Protein AF-K2A4D0-F1 (afdb_monomer)

Structure (mmCIF, N/CA/C/O backbone):
data_AF-K2A4D0-F1
#
_entry.id   AF-K2A4D0-F1
#
loop_
_atom_site.group_PDB
_atom_site.id
_atom_site.type_symbol
_atom_site.label_atom_id
_atom_site.label_alt_id
_atom_site.label_comp_id
_atom_site.label_asym_id
_atom_site.label_entity_id
_atom_site.label_seq_id
_atom_site.pdbx_PDB_ins_code
_atom_site.Cartn_x
_atom_site.Cartn_y
_atom_site.Cartn_z
_atom_site.occupancy
_atom_site.B_iso_or_equiv
_atom_site.auth_seq_id
_atom_site.auth_comp_id
_atom_site.auth_asym_id
_atom_site.auth_atom_id
_atom_site.pdbx_PDB_model_num
ATOM 1 N N . MET A 1 1 ? -19.390 10.205 -15.128 1.00 29.59 1 MET A N 1
ATOM 2 C CA . MET A 1 1 ? -18.930 8.798 -15.092 1.00 29.59 1 MET A CA 1
ATOM 3 C C . MET A 1 1 ? -18.110 8.567 -16.350 1.00 29.59 1 MET A C 1
ATOM 5 O O . MET A 1 1 ? -18.700 8.571 -17.418 1.00 29.59 1 MET A O 1
ATOM 9 N N . ASN A 1 2 ? -16.784 8.428 -16.249 1.00 28.23 2 ASN A N 1
ATOM 10 C CA . ASN A 1 2 ? -15.939 8.146 -17.415 1.00 28.23 2 ASN A CA 1
ATOM 11 C C . ASN A 1 2 ? -15.727 6.634 -17.516 1.00 28.23 2 ASN A C 1
ATOM 13 O O . ASN A 1 2 ? -15.050 6.037 -16.679 1.00 28.23 2 ASN A O 1
ATOM 17 N N . ALA A 1 3 ? -16.345 6.027 -18.529 1.00 28.27 3 ALA A N 1
ATOM 18 C CA . ALA A 1 3 ? -16.271 4.602 -18.843 1.00 28.27 3 ALA A CA 1
ATOM 19 C C . ALA A 1 3 ? -14.871 4.144 -19.315 1.00 28.27 3 ALA A C 1
ATOM 21 O O . ALA A 1 3 ? -14.632 2.950 -19.451 1.00 28.27 3 ALA A O 1
ATOM 22 N N . GLU A 1 4 ? -13.921 5.066 -19.502 1.00 33.84 4 GLU A N 1
ATOM 23 C CA . GLU A 1 4 ? -12.557 4.759 -19.957 1.00 33.84 4 GLU A CA 1
ATOM 24 C C . GLU A 1 4 ? -11.614 4.254 -18.854 1.00 33.84 4 GLU A C 1
ATOM 26 O O . GLU A 1 4 ? -10.617 3.608 -19.161 1.00 33.84 4 GLU A O 1
ATOM 31 N N . ILE A 1 5 ? -11.945 4.447 -17.569 1.00 42.91 5 ILE A N 1
ATOM 32 C CA . ILE A 1 5 ? -11.138 3.925 -16.441 1.00 42.91 5 ILE A CA 1
ATOM 33 C C . ILE A 1 5 ? -11.284 2.389 -16.312 1.00 42.91 5 ILE A C 1
ATOM 35 O O . ILE A 1 5 ? -10.488 1.724 -15.652 1.00 42.91 5 ILE A O 1
ATOM 39 N N . LEU A 1 6 ? -12.290 1.809 -16.975 1.00 38.19 6 LEU A N 1
ATOM 40 C CA . LEU A 1 6 ? -12.599 0.379 -16.993 1.00 38.19 6 LEU A CA 1
ATOM 41 C C . LEU A 1 6 ? -12.568 -0.166 -18.430 1.00 38.19 6 LEU A C 1
ATOM 43 O O . LEU A 1 6 ? -13.529 -0.805 -18.862 1.00 38.19 6 LEU A O 1
ATOM 47 N N . GLN A 1 7 ? -11.500 0.089 -19.198 1.00 33.66 7 GLN A N 1
ATOM 48 C CA . GLN A 1 7 ? -11.362 -0.584 -20.494 1.00 33.66 7 GLN A CA 1
ATOM 49 C C . GLN A 1 7 ? -11.484 -2.115 -20.323 1.00 33.66 7 GLN A C 1
ATOM 51 O O . GLN A 1 7 ? -10.968 -2.678 -19.351 1.00 33.66 7 GLN A O 1
ATOM 56 N N . PRO A 1 8 ? -12.192 -2.802 -21.238 1.00 31.34 8 PRO A N 1
ATOM 57 C CA . PRO A 1 8 ? -12.522 -4.211 -21.085 1.00 31.34 8 PRO A CA 1
ATOM 58 C C . PRO A 1 8 ? -11.259 -5.080 -21.097 1.00 31.34 8 PRO A C 1
ATOM 60 O O . PRO A 1 8 ? -10.404 -4.953 -21.971 1.00 31.34 8 PRO A O 1
ATOM 63 N N . LEU A 1 9 ? -11.195 -6.010 -20.139 1.00 44.38 9 LEU A N 1
ATOM 64 C CA . LEU A 1 9 ? -10.147 -7.010 -19.865 1.00 44.38 9 LEU A CA 1
ATOM 65 C C . LEU A 1 9 ? -9.871 -8.017 -21.013 1.00 44.38 9 LEU A C 1
ATOM 67 O O . LEU A 1 9 ? -9.362 -9.109 -20.775 1.00 44.38 9 LEU A O 1
ATOM 71 N N . ASN A 1 10 ? -10.165 -7.687 -22.271 1.00 31.14 10 ASN A N 1
ATOM 72 C CA . ASN A 1 10 ? -10.221 -8.653 -23.374 1.00 31.14 10 ASN A CA 1
ATOM 73 C C . ASN A 1 10 ? -8.913 -8.810 -24.170 1.00 31.14 10 ASN A C 1
ATOM 75 O O . ASN A 1 10 ? -8.936 -9.301 -25.296 1.00 31.14 10 ASN A O 1
ATOM 79 N N . LYS A 1 11 ? -7.761 -8.435 -23.598 1.00 34.28 11 LYS A N 1
ATOM 80 C CA . LYS A 1 11 ? -6.432 -8.752 -24.163 1.00 34.28 11 LYS A CA 1
ATOM 81 C C . LYS A 1 11 ? -5.380 -9.150 -23.123 1.00 34.28 11 LYS A C 1
ATOM 83 O O . LYS A 1 11 ? -4.188 -9.087 -23.405 1.00 34.28 11 LYS A O 1
ATOM 88 N N . ILE A 1 12 ? -5.789 -9.630 -21.949 1.00 40.66 12 ILE A N 1
ATOM 89 C CA . ILE A 1 12 ? -4.860 -10.376 -21.092 1.00 40.66 12 ILE A CA 1
ATOM 90 C C . ILE A 1 12 ? -4.824 -11.798 -21.649 1.00 40.66 12 ILE A C 1
ATOM 92 O O . ILE A 1 12 ? -5.625 -12.646 -21.263 1.00 40.66 12 ILE A O 1
ATOM 96 N N . GLN A 1 13 ? -3.931 -12.053 -22.611 1.00 32.31 13 GLN A N 1
ATOM 97 C CA . GLN A 1 13 ? -3.545 -13.431 -22.897 1.00 32.31 13 GLN A CA 1
ATOM 98 C C . GLN A 1 13 ? -3.018 -14.003 -21.584 1.00 32.31 13 GLN A C 1
ATOM 100 O O . GLN A 1 13 ? -2.004 -13.542 -21.060 1.00 32.31 13 GLN A O 1
ATOM 105 N N . SER A 1 14 ? -3.745 -14.967 -21.028 1.00 33.50 14 SER A N 1
ATOM 106 C CA . SER A 1 14 ? -3.318 -15.738 -19.871 1.00 33.50 14 SER A CA 1
ATOM 107 C C . SER A 1 14 ? -2.016 -16.449 -20.229 1.00 33.50 14 SER A C 1
ATOM 109 O O . SER A 1 14 ? -2.031 -17.543 -20.793 1.00 33.50 14 SER A O 1
ATOM 111 N N . ARG A 1 15 ? -0.872 -15.825 -19.943 1.00 30.33 15 ARG A N 1
ATOM 112 C CA . ARG A 1 15 ? 0.381 -16.566 -19.887 1.00 30.33 15 ARG A CA 1
ATOM 113 C C . ARG A 1 15 ? 0.285 -17.495 -18.677 1.00 30.33 15 ARG A C 1
ATOM 115 O O . ARG A 1 15 ? -0.028 -17.015 -17.586 1.00 30.33 15 ARG A O 1
ATOM 122 N N . PRO A 1 16 ? 0.494 -18.809 -18.851 1.00 24.94 16 PRO A N 1
ATOM 123 C CA . PRO A 1 16 ? 0.548 -19.714 -17.722 1.00 24.94 16 PRO A CA 1
ATOM 124 C C . PRO A 1 16 ? 1.682 -19.270 -16.801 1.00 24.94 16 PRO A C 1
ATOM 126 O O . PRO A 1 16 ? 2.788 -18.948 -17.242 1.00 24.94 16 PRO A O 1
ATOM 129 N N . PHE A 1 17 ? 1.361 -19.213 -15.517 1.00 34.78 17 PHE A N 1
ATOM 130 C CA . PHE A 1 17 ? 2.301 -18.879 -14.469 1.00 34.78 17 PHE A CA 1
ATOM 131 C C . PHE A 1 17 ? 3.318 -20.023 -14.360 1.00 34.78 17 PHE A C 1
ATOM 133 O O . PHE A 1 17 ? 2.979 -21.103 -13.882 1.00 34.78 17 PHE A O 1
ATOM 140 N N . ASN A 1 18 ? 4.558 -19.811 -14.804 1.00 25.11 18 ASN A N 1
ATOM 141 C CA . ASN A 1 18 ? 5.650 -20.739 -14.511 1.00 25.11 18 ASN A CA 1
ATOM 142 C C . ASN A 1 18 ? 6.207 -20.418 -13.120 1.00 25.11 18 ASN A C 1
ATOM 144 O O . ASN A 1 18 ? 7.258 -19.800 -12.983 1.00 25.11 18 ASN A O 1
ATOM 148 N N . PHE A 1 19 ? 5.500 -20.860 -12.078 1.00 39.31 19 PHE A N 1
ATOM 149 C CA . PHE A 1 19 ? 6.175 -21.210 -10.835 1.00 39.31 19 PHE A CA 1
ATOM 150 C C . PHE A 1 19 ? 6.635 -22.653 -10.995 1.00 39.31 19 PHE A C 1
ATOM 152 O O . PHE A 1 19 ? 5.824 -23.581 -10.971 1.00 39.31 19 PHE A O 1
ATOM 159 N N . ALA A 1 20 ? 7.943 -22.841 -11.164 1.00 29.14 20 ALA A N 1
ATOM 160 C CA . ALA A 1 20 ? 8.545 -24.119 -10.830 1.00 29.14 20 ALA A CA 1
ATOM 161 C C . ALA A 1 20 ? 8.066 -24.504 -9.418 1.00 29.14 20 ALA A C 1
ATOM 163 O O . ALA A 1 20 ? 8.154 -23.712 -8.479 1.00 29.14 20 ALA A O 1
ATOM 164 N N . HIS A 1 21 ? 7.454 -25.680 -9.317 1.00 34.81 21 HIS A N 1
ATOM 165 C CA . HIS A 1 21 ? 6.775 -26.172 -8.129 1.00 34.81 21 HIS A CA 1
ATOM 166 C C . HIS A 1 21 ? 7.687 -26.202 -6.894 1.00 34.81 21 HIS A C 1
ATOM 168 O O . HIS A 1 21 ? 8.711 -26.879 -6.877 1.00 34.81 21 HIS A O 1
ATOM 174 N N . GLY A 1 22 ? 7.247 -25.534 -5.829 1.00 28.53 22 GLY A N 1
ATOM 175 C CA . GLY A 1 22 ? 7.780 -25.639 -4.475 1.00 28.53 22 GLY A CA 1
ATOM 176 C C . GLY A 1 22 ? 6.673 -25.284 -3.482 1.00 28.53 22 GLY A C 1
ATOM 177 O O . GLY A 1 22 ? 5.774 -24.520 -3.815 1.00 28.53 22 GLY A O 1
ATOM 178 N N . ARG A 1 23 ? 6.687 -25.903 -2.298 1.00 31.66 23 ARG A N 1
ATOM 179 C CA . ARG A 1 23 ? 5.719 -25.738 -1.188 1.00 31.66 23 ARG A CA 1
ATOM 180 C C . ARG A 1 23 ? 5.387 -24.255 -0.896 1.00 31.66 23 ARG A C 1
ATOM 182 O O . ARG A 1 23 ? 6.204 -23.408 -1.238 1.00 31.66 23 ARG A O 1
ATOM 189 N N . PRO A 1 24 ? 4.258 -23.921 -0.225 1.00 38.62 24 PRO A N 1
ATOM 190 C CA . PRO A 1 24 ? 4.005 -22.550 0.233 1.00 38.62 24 PRO A CA 1
ATOM 191 C C . PRO A 1 24 ? 5.217 -22.060 1.035 1.00 38.62 24 PRO A C 1
ATOM 193 O O . PRO A 1 24 ? 5.508 -22.585 2.112 1.00 38.62 24 PRO A O 1
ATOM 196 N N . ASN A 1 25 ? 5.982 -21.134 0.459 1.00 47.34 25 ASN A N 1
ATOM 197 C CA . ASN A 1 25 ? 7.268 -20.729 1.007 1.00 47.34 25 ASN A CA 1
ATOM 198 C C . ASN A 1 25 ? 7.012 -19.721 2.126 1.00 47.34 25 ASN A C 1
ATOM 200 O O . ASN A 1 25 ? 6.656 -18.567 1.884 1.00 47.34 25 ASN A O 1
ATOM 204 N N . SER A 1 26 ? 7.211 -20.161 3.368 1.00 54.16 26 SER A N 1
ATOM 205 C CA . SER A 1 26 ? 7.341 -19.278 4.526 1.00 54.16 26 SER A CA 1
ATOM 206 C C . SER A 1 26 ? 8.366 -18.181 4.207 1.00 54.16 26 SER A C 1
ATOM 208 O O . SER A 1 26 ? 9.538 -18.495 4.020 1.00 54.16 26 SER A O 1
ATOM 210 N N . GLY A 1 27 ? 7.926 -16.922 4.094 1.00 69.69 27 GLY A N 1
ATOM 211 C CA . GLY A 1 27 ? 8.787 -15.769 3.784 1.00 69.69 27 GLY A CA 1
ATOM 212 C C . GLY A 1 27 ? 8.384 -14.932 2.562 1.00 69.69 27 GLY A C 1
ATOM 213 O O . GLY A 1 27 ? 8.822 -13.787 2.448 1.00 69.69 27 GLY A O 1
ATOM 214 N N . GLN A 1 28 ? 7.510 -15.437 1.680 1.00 88.25 28 GLN A N 1
ATOM 215 C CA . GLN A 1 28 ? 7.081 -14.695 0.480 1.00 88.25 28 GLN A CA 1
ATOM 216 C C . GLN A 1 28 ? 6.374 -13.372 0.812 1.00 88.25 28 GLN A C 1
ATOM 218 O O . GLN A 1 28 ? 6.659 -12.351 0.188 1.00 88.25 28 GLN A O 1
ATOM 223 N N . GLY A 1 29 ? 5.514 -13.350 1.835 1.00 95.75 29 GLY A N 1
ATOM 224 C CA . GLY A 1 29 ? 4.837 -12.118 2.245 1.00 95.75 29 GLY A CA 1
ATOM 225 C C . GLY A 1 29 ? 5.776 -11.081 2.875 1.00 95.75 29 GLY A C 1
ATOM 226 O O . GLY A 1 29 ? 5.629 -9.892 2.599 1.00 95.75 29 GLY A O 1
ATOM 227 N N . SER A 1 30 ? 6.800 -11.496 3.629 1.00 96.44 30 SER A N 1
ATOM 228 C CA . SER A 1 30 ? 7.832 -10.583 4.150 1.00 96.44 30 SER A CA 1
ATOM 229 C C . SER A 1 30 ? 8.619 -9.913 3.021 1.00 96.44 30 SER A C 1
ATOM 231 O O . SER A 1 30 ? 8.788 -8.695 3.024 1.00 96.44 30 SER A O 1
ATOM 233 N N . LEU A 1 31 ? 9.041 -10.684 2.014 1.00 95.50 31 LEU A N 1
ATOM 234 C CA . LEU A 1 31 ? 9.714 -10.147 0.826 1.00 95.50 31 LEU A CA 1
ATOM 235 C C . LEU A 1 31 ? 8.808 -9.213 0.024 1.00 95.50 31 LEU A C 1
ATOM 237 O O . LEU A 1 31 ? 9.246 -8.146 -0.407 1.00 95.50 31 LEU A O 1
ATOM 241 N N . LEU A 1 32 ? 7.536 -9.579 -0.146 1.00 96.69 32 LEU A N 1
ATOM 242 C CA . LEU A 1 32 ? 6.552 -8.712 -0.787 1.00 96.69 32 LEU A CA 1
ATOM 243 C C . LEU A 1 32 ? 6.436 -7.385 -0.029 1.00 96.69 32 LEU A C 1
ATOM 245 O O . LEU A 1 32 ? 6.565 -6.318 -0.623 1.00 96.69 32 LEU A O 1
ATOM 249 N N . PHE A 1 33 ? 6.282 -7.432 1.295 1.00 98.25 33 PHE A N 1
ATOM 250 C CA . PHE A 1 33 ? 6.220 -6.229 2.117 1.00 98.25 33 PHE A CA 1
ATOM 251 C C . PHE A 1 33 ? 7.480 -5.371 1.956 1.00 98.25 33 PHE A C 1
ATOM 253 O O . PHE A 1 33 ? 7.373 -4.158 1.777 1.00 98.25 33 PHE A O 1
ATOM 260 N N . ALA A 1 34 ? 8.660 -5.994 1.979 1.00 96.94 34 ALA A N 1
ATOM 261 C CA . ALA A 1 34 ? 9.946 -5.326 1.824 1.00 96.94 34 ALA A CA 1
ATOM 262 C C . ALA A 1 34 ? 10.046 -4.560 0.489 1.00 96.94 34 ALA A C 1
ATOM 264 O O . ALA A 1 34 ? 10.398 -3.379 0.496 1.00 96.94 34 ALA A O 1
ATOM 265 N N . LYS A 1 35 ? 9.635 -5.167 -0.636 1.00 95.94 35 LYS A N 1
ATOM 266 C CA . LYS A 1 35 ? 9.628 -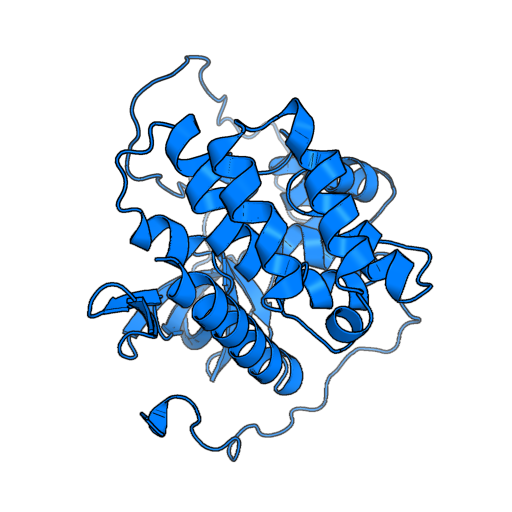4.518 -1.966 1.00 95.94 35 LYS A CA 1
ATOM 267 C C . LYS A 1 35 ? 8.747 -3.266 -2.013 1.00 95.94 35 LYS A C 1
ATOM 269 O O . LYS A 1 35 ? 9.122 -2.265 -2.627 1.00 95.94 35 LYS A O 1
ATOM 274 N N . TYR A 1 36 ? 7.590 -3.302 -1.351 1.00 97.81 36 TYR A N 1
ATOM 275 C CA . TYR A 1 36 ? 6.690 -2.149 -1.244 1.00 97.81 36 TYR A CA 1
ATOM 276 C C . TYR A 1 36 ? 7.216 -1.077 -0.286 1.00 97.81 36 TYR A C 1
ATOM 278 O O . TYR A 1 36 ? 7.067 0.117 -0.542 1.00 97.81 36 TYR A O 1
ATOM 286 N N . ALA A 1 37 ? 7.848 -1.487 0.809 1.00 96.75 37 ALA A N 1
ATOM 287 C CA . ALA A 1 37 ? 8.341 -0.595 1.848 1.00 96.75 37 ALA A CA 1
ATOM 288 C C . ALA A 1 37 ? 9.684 0.076 1.505 1.00 96.75 37 ALA A C 1
ATOM 290 O O . ALA A 1 37 ? 9.984 1.147 2.035 1.00 96.75 37 ALA A O 1
ATOM 291 N N . PHE A 1 38 ? 10.487 -0.524 0.620 1.00 95.12 38 PHE A N 1
ATOM 292 C CA . PHE A 1 38 ? 11.864 -0.109 0.354 1.00 95.12 38 PHE A CA 1
ATOM 293 C C . PHE A 1 38 ? 11.995 1.353 -0.093 1.00 95.12 38 PHE A C 1
ATOM 295 O O . PHE A 1 38 ? 12.732 2.120 0.523 1.00 95.12 38 PHE A O 1
ATOM 302 N N . ALA A 1 39 ? 11.290 1.756 -1.154 1.00 92.31 39 ALA A N 1
ATOM 303 C CA . ALA A 1 39 ? 11.464 3.081 -1.751 1.00 92.31 39 ALA A CA 1
ATOM 304 C C . ALA A 1 39 ? 11.161 4.239 -0.774 1.00 92.31 39 ALA A C 1
ATOM 306 O O . ALA A 1 39 ? 12.043 5.080 -0.575 1.00 92.31 39 ALA A O 1
ATOM 307 N N . PRO A 1 40 ? 9.998 4.292 -0.089 1.00 90.19 40 PRO A N 1
ATOM 308 C CA . PRO A 1 40 ? 9.761 5.327 0.920 1.00 90.19 40 PRO A CA 1
ATOM 309 C C . PRO A 1 40 ? 10.673 5.200 2.147 1.00 90.19 40 PRO A C 1
ATOM 311 O O . PRO A 1 40 ? 10.980 6.215 2.769 1.00 90.19 40 PRO A O 1
ATOM 314 N N . ASN A 1 41 ? 11.117 3.993 2.521 1.00 92.62 41 ASN A N 1
ATOM 315 C CA . ASN A 1 41 ? 12.054 3.812 3.634 1.00 92.62 41 ASN A CA 1
ATOM 316 C C . ASN A 1 41 ? 13.448 4.366 3.308 1.00 92.62 41 ASN A C 1
ATOM 318 O O . ASN A 1 41 ? 14.022 5.095 4.117 1.00 92.62 41 ASN A O 1
ATOM 322 N N . LYS A 1 42 ? 13.949 4.127 2.092 1.00 88.19 42 LYS A N 1
ATOM 323 C CA . LYS A 1 42 ? 15.180 4.742 1.575 1.00 88.19 42 LYS A CA 1
ATOM 324 C C . LYS A 1 42 ? 15.093 6.271 1.564 1.00 88.19 42 LYS A C 1
ATOM 326 O O . LYS A 1 42 ? 16.075 6.940 1.867 1.00 88.19 42 LYS A O 1
ATOM 331 N N . LEU A 1 43 ? 13.913 6.820 1.271 1.00 86.06 43 LEU A N 1
ATOM 332 C CA . LEU A 1 43 ? 13.632 8.261 1.329 1.00 86.06 43 LEU A CA 1
ATOM 333 C C . LEU A 1 43 ? 13.335 8.778 2.750 1.00 86.06 43 LEU A C 1
ATOM 335 O O . LEU A 1 43 ? 12.996 9.947 2.911 1.00 86.06 43 LEU A O 1
ATOM 339 N N . ARG A 1 44 ? 13.467 7.931 3.783 1.00 85.81 44 ARG A N 1
ATOM 340 C CA . ARG A 1 44 ? 13.230 8.260 5.201 1.00 85.81 44 ARG A CA 1
ATOM 341 C C . ARG A 1 44 ? 11.789 8.680 5.532 1.00 85.81 44 ARG A C 1
ATOM 343 O O . ARG A 1 44 ? 11.547 9.270 6.581 1.00 85.81 44 ARG A O 1
ATOM 350 N N . TYR A 1 45 ? 10.813 8.345 4.687 1.00 83.44 45 TYR A N 1
ATOM 351 C CA . TYR A 1 45 ? 9.402 8.674 4.928 1.00 83.44 45 TYR A CA 1
ATOM 352 C C . TYR A 1 45 ? 8.678 7.686 5.846 1.00 83.44 45 TYR A C 1
ATOM 354 O O . TYR A 1 45 ? 7.646 8.033 6.421 1.00 83.44 45 TYR A O 1
ATOM 362 N N . CYS A 1 46 ? 9.177 6.455 5.981 1.00 85.19 46 CYS A N 1
ATOM 363 C CA . CYS A 1 46 ? 8.573 5.445 6.849 1.00 85.19 46 CYS A CA 1
ATOM 364 C C . CYS A 1 46 ? 9.589 4.397 7.313 1.00 85.19 46 CYS A C 1
ATOM 366 O O . CYS A 1 46 ? 10.629 4.229 6.684 1.00 85.19 46 CYS A O 1
ATOM 368 N N . GLY A 1 47 ? 9.243 3.653 8.366 1.00 89.25 47 GLY A N 1
ATOM 369 C CA . GLY A 1 47 ? 10.024 2.512 8.850 1.00 89.25 47 GLY A CA 1
ATOM 370 C C . GLY A 1 47 ? 11.292 2.880 9.631 1.00 89.25 47 GLY A C 1
ATOM 371 O O . GLY A 1 47 ? 11.598 4.061 9.797 1.00 89.25 47 GLY A O 1
ATOM 372 N N . PRO A 1 48 ? 12.010 1.864 10.137 1.00 87.75 48 PRO A N 1
ATOM 373 C CA . PRO A 1 48 ? 13.255 2.034 10.881 1.00 87.75 48 PRO A CA 1
ATOM 374 C C . PRO A 1 48 ? 14.436 2.376 9.958 1.00 87.75 48 PRO A C 1
ATOM 376 O O . PRO A 1 48 ? 14.341 2.289 8.730 1.00 87.75 48 PRO A O 1
ATOM 379 N N . ASP A 1 49 ? 15.577 2.737 10.549 1.00 87.31 49 ASP A N 1
ATOM 380 C CA . ASP A 1 49 ? 16.837 2.904 9.822 1.00 87.31 49 ASP A CA 1
ATOM 381 C C . ASP A 1 49 ? 17.447 1.542 9.445 1.00 87.31 49 ASP A C 1
ATOM 383 O O . ASP A 1 49 ? 18.298 1.020 10.152 1.00 87.31 49 ASP A O 1
ATOM 387 N N . GLY A 1 50 ? 16.960 0.946 8.353 1.00 82.38 50 GLY A N 1
ATOM 388 C CA . GLY A 1 50 ? 17.447 -0.343 7.840 1.00 82.38 50 GLY A CA 1
ATOM 389 C C . GLY A 1 50 ? 17.234 -0.519 6.336 1.00 82.38 50 GLY A C 1
ATOM 390 O O . GLY A 1 50 ? 17.026 -1.625 5.851 1.00 82.38 50 GLY A O 1
ATOM 391 N N . ASN A 1 51 ? 17.248 0.580 5.575 1.00 84.06 51 ASN A N 1
ATOM 392 C CA . ASN A 1 51 ? 16.965 0.555 4.134 1.00 84.06 51 ASN A CA 1
ATOM 393 C C . ASN A 1 51 ? 17.959 -0.312 3.339 1.00 84.06 51 ASN A C 1
ATOM 395 O O . ASN A 1 51 ? 17.562 -0.924 2.347 1.00 84.06 51 ASN A O 1
ATOM 399 N N . ARG A 1 52 ? 19.223 -0.388 3.780 1.00 85.12 52 ARG A N 1
ATOM 400 C CA . ARG A 1 52 ? 20.248 -1.245 3.171 1.00 85.12 52 ARG A CA 1
ATOM 401 C C . ARG A 1 52 ? 19.932 -2.722 3.380 1.00 85.12 52 ARG A C 1
ATOM 403 O O . ARG A 1 52 ? 19.898 -3.463 2.409 1.00 85.12 52 ARG A O 1
ATOM 410 N N . ASP A 1 53 ? 19.590 -3.108 4.603 1.00 82.69 53 ASP A N 1
ATOM 411 C CA . ASP A 1 53 ? 19.233 -4.494 4.910 1.00 82.69 53 ASP A CA 1
ATOM 412 C C . ASP A 1 53 ? 17.980 -4.920 4.131 1.00 82.69 53 ASP A C 1
ATOM 414 O O . ASP A 1 53 ? 17.958 -5.986 3.523 1.00 82.69 53 ASP A O 1
ATOM 418 N N . ILE A 1 54 ? 16.954 -4.058 4.055 1.00 87.75 54 ILE A N 1
ATOM 419 C CA . ILE A 1 54 ? 15.751 -4.308 3.234 1.00 87.75 54 ILE A CA 1
ATOM 420 C C . ILE A 1 54 ? 16.123 -4.548 1.768 1.00 87.75 54 ILE A C 1
ATOM 422 O O . ILE A 1 54 ? 15.573 -5.455 1.139 1.00 87.75 54 ILE A O 1
ATOM 426 N N . PHE A 1 55 ? 17.028 -3.735 1.216 1.00 89.00 55 PHE A N 1
ATOM 427 C CA . PHE A 1 55 ? 17.513 -3.912 -0.151 1.00 89.00 55 PHE A CA 1
ATOM 428 C C . PHE A 1 55 ? 18.197 -5.267 -0.327 1.00 89.00 55 PHE A C 1
ATOM 430 O O . PHE A 1 55 ? 17.858 -5.992 -1.262 1.00 89.00 55 PHE A O 1
ATOM 437 N N . ASP A 1 56 ? 19.109 -5.613 0.581 1.00 81.50 56 ASP A N 1
ATOM 438 C CA . ASP A 1 56 ? 19.891 -6.845 0.517 1.00 81.50 56 ASP A CA 1
ATOM 439 C C . ASP A 1 56 ? 18.978 -8.082 0.578 1.00 81.50 56 ASP A C 1
ATOM 441 O O . ASP A 1 56 ? 19.106 -8.966 -0.272 1.00 81.50 56 ASP A O 1
ATOM 445 N N . TYR A 1 57 ? 17.966 -8.097 1.457 1.00 87.00 57 TYR A N 1
ATOM 446 C CA . TYR A 1 57 ? 16.945 -9.157 1.475 1.00 87.00 57 TYR A CA 1
ATOM 447 C C . TYR A 1 57 ? 16.149 -9.236 0.163 1.00 87.00 57 TYR A C 1
ATOM 449 O O . TYR A 1 57 ? 15.921 -10.326 -0.364 1.00 87.00 57 TYR A O 1
ATOM 457 N N . CYS A 1 58 ? 15.736 -8.095 -0.401 1.00 87.50 58 CYS A N 1
ATOM 458 C CA . CYS A 1 58 ? 14.978 -8.078 -1.657 1.00 87.50 58 CYS A CA 1
ATOM 459 C C . CYS A 1 58 ? 15.802 -8.578 -2.851 1.00 87.50 58 CYS A C 1
ATOM 461 O O . CYS A 1 58 ? 15.245 -9.217 -3.742 1.00 87.50 58 CYS A O 1
ATOM 463 N N . VAL A 1 59 ? 17.103 -8.278 -2.885 1.00 83.50 59 VAL A N 1
ATOM 464 C CA . VAL A 1 59 ? 18.021 -8.735 -3.940 1.00 83.50 59 VAL A CA 1
ATOM 465 C C . VAL A 1 59 ? 18.353 -10.215 -3.786 1.00 83.50 59 VAL A C 1
ATOM 467 O O . VAL A 1 59 ? 18.396 -10.924 -4.793 1.00 83.50 59 VAL A O 1
ATOM 470 N N . ALA A 1 60 ? 18.575 -10.675 -2.552 1.00 81.62 60 ALA A N 1
ATOM 471 C CA . ALA A 1 60 ? 18.821 -12.081 -2.252 1.00 81.62 60 ALA A CA 1
ATOM 472 C C . ALA A 1 60 ? 17.577 -12.957 -2.479 1.00 81.62 60 ALA A C 1
ATOM 474 O O . ALA A 1 60 ? 17.716 -14.153 -2.700 1.00 81.62 60 ALA A O 1
ATOM 475 N N . GLU A 1 61 ? 16.377 -12.363 -2.460 1.00 85.56 61 GLU A N 1
ATOM 476 C CA . GLU A 1 61 ? 15.093 -13.081 -2.472 1.00 85.56 61 GLU A CA 1
ATOM 477 C C . GLU A 1 61 ? 14.968 -14.073 -1.307 1.00 85.56 61 GLU A C 1
ATOM 479 O O . GLU A 1 61 ? 14.317 -15.114 -1.406 1.00 85.56 61 GLU A O 1
ATOM 484 N N . GLU A 1 62 ? 15.559 -13.707 -0.171 1.00 85.19 62 GLU A N 1
ATOM 485 C CA . GLU A 1 62 ? 15.570 -14.498 1.052 1.00 85.19 62 GLU A CA 1
ATOM 486 C C . GLU A 1 62 ? 14.804 -13.790 2.168 1.00 85.19 62 GLU A C 1
ATOM 488 O O . GLU A 1 62 ? 14.780 -12.565 2.279 1.00 85.19 62 GLU A O 1
ATOM 493 N N . SER A 1 63 ? 14.167 -14.582 3.025 1.00 85.19 63 SER A N 1
ATOM 494 C CA . SER A 1 63 ? 13.493 -14.090 4.219 1.00 85.19 63 SER A CA 1
ATOM 495 C C . SER A 1 63 ? 13.885 -14.951 5.401 1.00 85.19 63 SER A C 1
ATOM 497 O O . SER A 1 63 ? 13.792 -16.176 5.354 1.00 85.19 63 SER A O 1
ATOM 499 N N . ASP A 1 64 ? 14.209 -14.293 6.504 1.00 85.94 64 ASP A N 1
ATOM 500 C CA . ASP A 1 64 ? 14.514 -14.932 7.772 1.00 85.94 64 ASP A CA 1
ATOM 501 C C . ASP A 1 64 ? 13.884 -14.154 8.943 1.00 85.94 64 ASP A C 1
ATOM 503 O O . ASP A 1 64 ? 13.021 -13.286 8.765 1.00 85.94 64 ASP A O 1
ATOM 507 N N . LYS A 1 65 ? 14.299 -14.479 10.172 1.00 88.56 65 LYS A N 1
ATOM 508 C CA . LYS A 1 65 ? 13.845 -13.761 11.370 1.00 88.56 65 LYS A CA 1
ATOM 509 C C . LYS A 1 65 ? 14.350 -12.315 11.413 1.00 88.56 65 LYS A C 1
ATOM 511 O O . LYS A 1 65 ? 13.639 -11.471 11.951 1.00 88.56 65 LYS A O 1
ATOM 516 N N . GLY A 1 66 ? 15.535 -12.036 10.869 1.00 90.19 66 GLY A N 1
ATOM 517 C CA . GLY A 1 66 ? 16.118 -10.697 10.829 1.00 90.19 66 GLY A CA 1
ATOM 518 C C . GLY A 1 66 ? 15.264 -9.742 10.002 1.00 90.19 66 GLY A C 1
ATOM 519 O O . GLY A 1 66 ? 14.883 -8.680 10.501 1.00 90.19 66 GLY A O 1
ATOM 520 N N . LEU A 1 67 ? 14.861 -10.161 8.797 1.00 90.31 67 LEU A N 1
ATOM 521 C CA . LEU A 1 67 ? 13.919 -9.392 7.979 1.00 90.31 67 LEU A CA 1
ATOM 522 C C . LEU A 1 67 ? 12.604 -9.157 8.732 1.00 90.31 67 LEU A C 1
ATOM 524 O O . LEU A 1 67 ? 12.126 -8.029 8.797 1.00 90.31 67 LEU A O 1
ATOM 528 N N . ILE A 1 68 ? 12.030 -10.193 9.349 1.00 93.44 68 ILE A N 1
ATOM 529 C CA . ILE A 1 68 ? 10.758 -10.068 10.078 1.00 93.44 68 ILE A CA 1
ATOM 530 C C . ILE A 1 68 ? 10.852 -9.023 11.201 1.00 93.44 68 ILE A C 1
ATOM 532 O O . ILE A 1 68 ? 9.964 -8.175 11.306 1.00 93.44 68 ILE A O 1
ATOM 536 N N . GLU A 1 69 ? 11.902 -9.048 12.029 1.00 92.88 69 GLU A N 1
ATOM 537 C CA . GLU A 1 69 ? 12.074 -8.052 13.099 1.00 92.88 69 GLU A CA 1
ATOM 538 C C . GLU A 1 69 ? 12.242 -6.634 12.546 1.00 92.88 69 GLU A C 1
ATOM 540 O O . GLU A 1 69 ? 11.634 -5.693 13.062 1.00 92.88 69 GLU A O 1
ATOM 545 N N . LEU A 1 70 ? 12.978 -6.480 11.443 1.00 92.19 70 LEU A N 1
ATOM 546 C CA . LEU A 1 70 ? 13.124 -5.195 10.767 1.00 92.19 70 LEU A CA 1
ATOM 547 C C . LEU A 1 70 ? 11.775 -4.660 10.258 1.00 92.19 70 LEU A C 1
ATOM 549 O O . LEU A 1 70 ? 11.431 -3.495 10.477 1.00 92.19 70 LEU A O 1
ATOM 553 N N . LEU A 1 71 ? 10.966 -5.517 9.628 1.00 96.06 71 LEU A N 1
ATOM 554 C CA . LEU A 1 71 ? 9.668 -5.129 9.075 1.00 96.06 71 LEU A CA 1
ATOM 555 C C . LEU A 1 71 ? 8.632 -4.778 10.157 1.00 96.06 71 LEU A C 1
ATOM 557 O O . LEU A 1 71 ? 7.757 -3.940 9.922 1.00 96.06 71 LEU A O 1
ATOM 561 N N . LYS A 1 72 ? 8.740 -5.338 11.370 1.00 96.31 72 LYS A N 1
ATOM 562 C CA . LYS A 1 72 ? 7.900 -4.930 12.515 1.00 96.31 72 LYS A CA 1
ATOM 563 C C . LYS A 1 72 ? 8.108 -3.466 12.911 1.00 96.31 72 LYS A C 1
ATOM 565 O O . LYS A 1 72 ? 7.181 -2.847 13.433 1.00 96.31 72 LYS A O 1
ATOM 570 N N . GLY A 1 73 ? 9.279 -2.895 12.614 1.00 94.94 73 GLY A N 1
ATOM 571 C CA . GLY A 1 73 ? 9.594 -1.484 12.851 1.00 94.94 73 GLY A CA 1
ATOM 572 C C . GLY A 1 73 ? 8.784 -0.502 11.996 1.00 94.94 73 GLY A C 1
ATOM 573 O O . GLY A 1 73 ? 8.798 0.703 12.249 1.00 94.94 73 GLY A O 1
ATOM 574 N N . PHE A 1 74 ? 8.037 -0.973 10.992 1.00 95.56 74 PHE A N 1
ATOM 575 C CA . PHE A 1 74 ? 7.122 -0.136 10.218 1.00 95.56 74 PHE A CA 1
ATOM 576 C C . PHE A 1 74 ? 5.842 0.150 11.012 1.00 95.56 74 PHE A C 1
ATOM 578 O O . PHE A 1 74 ? 4.760 -0.326 10.666 1.00 95.56 74 PHE A O 1
ATOM 585 N N . GLU A 1 75 ? 5.944 0.998 12.045 1.00 89.81 75 GLU A N 1
ATOM 586 C CA . GLU A 1 75 ? 4.833 1.384 12.936 1.00 89.81 75 GLU A CA 1
ATOM 587 C C . GLU A 1 75 ? 3.604 1.932 12.190 1.00 89.81 75 GLU A C 1
ATOM 589 O O . GLU A 1 75 ? 2.494 1.928 12.722 1.00 89.81 75 GLU A O 1
ATOM 594 N N . GLY A 1 76 ? 3.812 2.429 10.964 1.00 88.69 76 GLY A N 1
ATOM 595 C CA . GLY A 1 76 ? 2.802 2.810 9.975 1.00 88.69 76 GLY A CA 1
ATOM 596 C C . GLY A 1 76 ? 1.873 1.655 9.585 1.00 88.69 76 GLY A C 1
ATOM 597 O O . GLY A 1 76 ? 0.651 1.757 9.729 1.00 88.69 76 GLY A O 1
ATOM 598 N N . ALA A 1 77 ? 2.488 0.571 9.120 1.00 96.06 77 ALA A N 1
ATOM 599 C CA . ALA A 1 77 ? 1.868 -0.527 8.390 1.00 96.06 77 ALA A CA 1
ATOM 600 C C . ALA A 1 77 ? 1.648 -1.777 9.251 1.00 96.06 77 ALA A C 1
ATOM 602 O O . ALA A 1 77 ? 0.588 -2.394 9.176 1.00 96.06 77 ALA A O 1
ATOM 603 N N . PHE A 1 78 ? 2.615 -2.135 10.100 1.00 97.88 78 PHE A N 1
ATOM 604 C CA . PHE A 1 78 ? 2.593 -3.384 10.862 1.00 97.88 78 PHE A CA 1
ATOM 605 C C . PHE A 1 78 ? 1.331 -3.560 11.733 1.00 97.88 78 PHE A C 1
ATOM 607 O O . PHE A 1 78 ? 0.738 -4.640 11.687 1.00 97.88 78 PHE A O 1
ATOM 614 N N . PRO A 1 79 ? 0.809 -2.523 12.428 1.00 97.56 79 PRO A N 1
ATOM 615 C CA . PRO A 1 79 ? -0.455 -2.657 13.155 1.00 97.56 79 PRO A CA 1
ATOM 616 C C . PRO A 1 79 ? -1.641 -3.053 12.259 1.00 97.56 79 PRO A C 1
ATOM 618 O O . PRO A 1 79 ? -2.504 -3.821 12.684 1.00 97.56 79 PRO A O 1
ATOM 621 N N . TYR A 1 80 ? -1.688 -2.576 11.012 1.00 98.56 80 TYR A N 1
ATOM 622 C CA . TYR A 1 80 ? -2.750 -2.943 10.073 1.00 98.56 80 TYR A CA 1
ATOM 623 C C . TYR A 1 80 ? -2.648 -4.405 9.644 1.00 98.56 80 TYR A C 1
ATOM 625 O O . TYR A 1 80 ? -3.665 -5.097 9.636 1.00 98.56 80 TYR A O 1
ATOM 633 N N . LEU A 1 81 ? -1.434 -4.905 9.391 1.00 98.69 81 LEU A N 1
ATOM 634 C CA . LEU A 1 81 ? -1.210 -6.327 9.117 1.00 98.69 81 LEU A CA 1
ATOM 635 C C . LEU A 1 81 ? -1.697 -7.203 10.275 1.00 98.69 81 LEU A C 1
ATOM 637 O O . LEU A 1 81 ? -2.421 -8.172 10.058 1.00 98.69 81 LEU A O 1
ATOM 641 N N . GLN A 1 82 ? -1.382 -6.823 11.519 1.00 98.69 82 GLN A N 1
ATOM 642 C CA . GLN A 1 82 ? -1.854 -7.543 12.706 1.00 98.69 82 GLN A CA 1
ATOM 643 C C . GLN A 1 82 ? -3.387 -7.562 12.801 1.00 98.69 82 GLN A C 1
ATOM 645 O O . GLN A 1 82 ? -3.968 -8.592 13.146 1.00 98.69 82 GLN A O 1
ATOM 650 N N . LEU A 1 83 ? -4.052 -6.445 12.484 1.00 98.75 83 LEU A N 1
ATOM 651 C CA . LEU A 1 83 ? -5.516 -6.366 12.489 1.00 98.75 83 LEU A CA 1
ATOM 652 C C . LEU A 1 83 ? -6.137 -7.265 11.420 1.00 98.75 83 LEU A C 1
ATOM 654 O O . LEU A 1 83 ? -7.065 -8.015 11.723 1.00 98.75 83 LEU A O 1
ATOM 658 N N . ILE A 1 84 ? -5.618 -7.209 10.192 1.00 98.88 84 ILE A N 1
ATOM 659 C CA . ILE A 1 84 ? -6.096 -8.033 9.077 1.00 98.88 84 ILE A CA 1
ATOM 660 C C . ILE A 1 84 ? -5.894 -9.514 9.403 1.00 98.88 84 ILE A C 1
ATOM 662 O O . ILE A 1 84 ? -6.841 -10.293 9.294 1.00 98.88 84 ILE A O 1
ATOM 666 N N . ALA A 1 85 ? -4.702 -9.904 9.857 1.00 98.75 85 ALA A N 1
ATOM 667 C CA . ALA A 1 85 ? -4.398 -11.285 10.219 1.00 98.75 85 ALA A CA 1
ATOM 668 C C . ALA A 1 85 ? -5.333 -11.797 11.324 1.00 98.75 85 ALA A C 1
ATOM 670 O O . ALA A 1 85 ? -5.976 -12.838 11.161 1.00 98.75 85 ALA A O 1
ATOM 671 N N . LYS A 1 86 ? -5.513 -11.013 12.399 1.00 98.62 86 LYS A N 1
ATOM 672 C CA . LYS A 1 86 ? -6.423 -11.342 13.506 1.00 98.62 86 LYS A CA 1
ATOM 673 C C . LYS A 1 86 ? -7.864 -11.533 13.029 1.00 98.62 86 LYS A C 1
ATOM 675 O O . LYS A 1 86 ? -8.479 -12.543 13.367 1.00 98.62 86 LYS A O 1
ATOM 680 N N . ALA A 1 87 ? -8.391 -10.598 12.236 1.00 98.75 87 ALA A N 1
ATOM 681 C CA . ALA A 1 87 ? -9.762 -10.660 11.721 1.00 98.75 87 ALA A CA 1
ATOM 682 C C . ALA A 1 87 ? -10.013 -11.895 10.838 1.00 98.75 87 ALA A C 1
ATOM 684 O O . ALA A 1 87 ? -11.142 -12.369 10.733 1.00 98.75 87 ALA A O 1
ATOM 685 N N . ASN A 1 88 ? -8.954 -12.442 10.240 1.00 98.69 88 ASN A N 1
ATOM 686 C CA . ASN A 1 88 ? -9.013 -13.583 9.332 1.00 98.69 88 ASN A CA 1
ATOM 687 C C . ASN A 1 88 ? -8.476 -14.886 9.946 1.00 98.69 88 ASN A C 1
ATOM 689 O O . ASN A 1 88 ? -8.362 -15.883 9.239 1.00 98.69 88 ASN A O 1
ATOM 693 N N . LYS A 1 89 ? -8.172 -14.902 11.253 1.00 98.31 89 LYS A N 1
ATOM 694 C CA . LYS A 1 89 ? -7.601 -16.060 11.972 1.00 98.31 89 LYS A CA 1
ATOM 695 C C . LYS A 1 89 ? -6.293 -16.577 11.349 1.00 98.31 89 LYS A C 1
ATOM 697 O O . LYS A 1 89 ? -5.987 -17.764 11.429 1.00 98.31 89 LYS A O 1
ATOM 702 N N . ILE A 1 90 ? -5.514 -15.678 10.751 1.00 98.25 90 ILE A N 1
ATOM 703 C CA . ILE A 1 90 ? -4.188 -15.963 10.201 1.00 98.25 90 ILE A CA 1
ATOM 704 C C . ILE A 1 90 ? -3.159 -15.657 11.292 1.00 98.25 90 ILE A C 1
ATOM 706 O O . ILE A 1 90 ? -3.175 -14.578 11.883 1.00 98.25 90 ILE A O 1
ATOM 710 N N . LYS A 1 91 ? -2.291 -16.628 11.600 1.00 97.00 91 LYS A N 1
ATOM 711 C CA . LYS A 1 91 ? -1.317 -16.506 12.697 1.00 97.00 91 LYS A CA 1
ATOM 712 C C . LYS A 1 91 ? -0.198 -15.517 12.372 1.00 97.00 91 LYS A C 1
ATOM 714 O O . LYS A 1 91 ? 0.247 -14.806 13.268 1.00 97.00 91 LYS A O 1
ATOM 719 N N . ASP A 1 92 ? 0.264 -15.511 11.126 1.00 96.88 92 ASP A N 1
ATOM 720 C CA . ASP A 1 92 ? 1.376 -14.681 10.674 1.00 96.88 92 ASP A CA 1
ATOM 721 C C . ASP A 1 92 ? 0.867 -13.361 10.061 1.00 96.88 92 ASP A C 1
ATOM 723 O O . ASP A 1 92 ? 0.196 -13.389 9.028 1.00 96.88 92 ASP A O 1
ATOM 727 N N . PRO A 1 93 ? 1.170 -12.190 10.652 1.00 97.94 93 PRO A N 1
ATOM 728 C CA . PRO A 1 93 ? 0.871 -10.897 10.038 1.00 97.94 93 PRO A CA 1
ATOM 729 C C . PRO A 1 93 ? 1.585 -10.662 8.701 1.00 97.94 93 PRO A C 1
ATOM 731 O O . PRO A 1 93 ? 1.122 -9.841 7.914 1.00 97.94 93 PRO A O 1
ATOM 734 N N . PHE A 1 94 ? 2.692 -11.360 8.439 1.00 97.88 94 PHE A N 1
ATOM 735 C CA . PHE A 1 94 ? 3.417 -11.306 7.169 1.00 97.88 94 PHE A CA 1
ATOM 736 C C . PHE A 1 94 ? 3.028 -12.438 6.210 1.00 97.88 94 PHE A C 1
ATOM 738 O O . PHE A 1 94 ? 3.718 -12.655 5.216 1.00 97.88 94 PHE A O 1
ATOM 745 N N . ASP A 1 95 ? 1.907 -13.128 6.452 1.00 97.88 95 ASP A N 1
ATOM 746 C CA . ASP A 1 95 ? 1.300 -14.001 5.446 1.00 97.88 95 ASP A CA 1
ATOM 747 C C . ASP A 1 95 ? 1.044 -13.210 4.153 1.00 97.88 95 ASP A C 1
ATOM 749 O O . ASP A 1 95 ? 0.564 -12.072 4.180 1.00 97.88 95 ASP A O 1
ATOM 753 N N . GLU A 1 96 ? 1.358 -13.811 3.006 1.00 97.19 96 GLU A N 1
ATOM 754 C CA . GLU A 1 96 ? 1.277 -13.158 1.697 1.00 97.19 96 GLU A CA 1
ATOM 755 C C . GLU A 1 96 ? -0.106 -12.550 1.431 1.00 97.19 96 GLU A C 1
ATOM 757 O O . GLU A 1 96 ? -0.203 -11.426 0.937 1.00 97.19 96 GLU A O 1
ATOM 762 N N . LYS A 1 97 ? -1.190 -13.227 1.835 1.00 98.25 97 LYS A N 1
ATOM 763 C CA . LYS A 1 97 ? -2.551 -12.710 1.633 1.00 98.25 97 LYS A CA 1
ATOM 764 C C . LYS A 1 97 ? -2.832 -11.500 2.516 1.00 98.25 97 LYS A C 1
ATOM 766 O O . LYS A 1 97 ? -3.581 -10.618 2.097 1.00 98.25 97 LYS A O 1
ATOM 771 N N . VAL A 1 98 ? -2.257 -11.451 3.718 1.00 98.81 98 VAL A N 1
ATOM 772 C CA . VAL A 1 98 ? -2.377 -10.312 4.643 1.00 98.81 98 VAL A CA 1
ATOM 773 C C . VAL A 1 98 ? -1.603 -9.110 4.103 1.00 98.81 98 VAL A C 1
ATOM 775 O O . VAL A 1 98 ? -2.128 -7.995 4.090 1.00 98.81 98 VAL A O 1
ATOM 778 N N . VAL A 1 99 ? -0.391 -9.339 3.599 1.00 98.69 99 VAL A N 1
ATOM 779 C CA . VAL A 1 99 ? 0.448 -8.300 2.987 1.00 98.69 99 VAL A CA 1
ATOM 780 C C . VAL A 1 99 ? -0.188 -7.763 1.702 1.00 98.69 99 VAL A C 1
ATOM 782 O O . VAL A 1 99 ? -0.294 -6.545 1.544 1.00 98.69 99 VAL A O 1
ATOM 785 N N . GLU A 1 100 ? -0.704 -8.641 0.833 1.00 98.69 100 GLU A N 1
ATOM 786 C CA . GLU A 1 100 ? -1.488 -8.255 -0.349 1.00 98.69 100 GLU A CA 1
ATOM 787 C C . GLU A 1 100 ? -2.712 -7.426 0.062 1.00 98.69 100 GLU A C 1
ATOM 789 O O . GLU A 1 100 ? -2.966 -6.381 -0.531 1.00 98.69 100 GLU A O 1
ATOM 794 N N . ALA A 1 101 ? -3.448 -7.838 1.102 1.00 98.81 101 ALA A N 1
ATOM 795 C CA . ALA A 1 101 ? -4.627 -7.114 1.576 1.00 98.81 101 ALA A CA 1
ATOM 796 C C . ALA A 1 101 ? -4.304 -5.675 1.995 1.00 98.81 101 ALA A C 1
ATOM 798 O O . ALA A 1 101 ? -5.123 -4.785 1.789 1.00 98.81 101 ALA A O 1
ATOM 799 N N . TYR A 1 102 ? -3.132 -5.441 2.584 1.00 98.81 102 TYR A N 1
ATOM 800 C CA . TYR A 1 102 ? -2.720 -4.107 3.003 1.00 98.81 102 TYR A CA 1
ATOM 801 C C . TYR A 1 102 ? -2.254 -3.234 1.828 1.00 98.81 102 TYR A C 1
ATOM 803 O O . TYR A 1 102 ? -2.686 -2.086 1.739 1.00 98.81 102 TYR A O 1
ATOM 811 N N . TRP A 1 103 ? -1.395 -3.747 0.941 1.00 98.56 103 TRP A N 1
ATOM 812 C CA . TRP A 1 103 ? -0.791 -2.945 -0.137 1.00 98.56 103 TRP A CA 1
ATOM 813 C C . TRP A 1 103 ? -1.665 -2.807 -1.389 1.00 98.56 103 TRP A C 1
ATOM 815 O O . TRP A 1 103 ? -1.712 -1.730 -1.981 1.00 98.56 103 TRP A O 1
ATOM 825 N N . ILE A 1 104 ? -2.319 -3.899 -1.795 1.00 98.75 104 ILE A N 1
ATOM 826 C CA . ILE A 1 104 ? -3.101 -4.022 -3.039 1.00 98.75 104 ILE A CA 1
ATOM 827 C C . ILE A 1 104 ? -4.605 -4.082 -2.745 1.00 98.75 104 ILE A C 1
ATOM 829 O O . ILE A 1 104 ? -5.427 -3.580 -3.513 1.00 98.75 104 ILE A O 1
ATOM 833 N N . GLY A 1 105 ? -4.970 -4.740 -1.647 1.00 98.50 105 GLY A N 1
ATOM 834 C CA . GLY A 1 105 ? -6.342 -5.047 -1.287 1.00 98.50 105 GLY A CA 1
ATOM 835 C C . GLY A 1 105 ? -6.815 -6.407 -1.806 1.00 98.50 105 GLY A C 1
ATOM 836 O O . GLY A 1 105 ? -6.506 -6.852 -2.911 1.00 98.50 105 GLY A O 1
ATOM 837 N N . ASN A 1 106 ? -7.607 -7.089 -0.982 1.00 98.69 106 ASN A N 1
ATOM 838 C CA . ASN A 1 106 ? -8.308 -8.328 -1.314 1.00 98.69 106 ASN A CA 1
ATOM 839 C C . ASN A 1 106 ? -9.478 -8.541 -0.332 1.00 98.69 106 ASN A C 1
ATOM 841 O O . ASN A 1 106 ? -9.830 -7.648 0.443 1.00 98.69 106 ASN A O 1
ATOM 845 N N . ASP A 1 107 ? -10.103 -9.717 -0.369 1.00 98.25 107 ASP A N 1
ATOM 846 C CA . ASP A 1 107 ? -11.298 -10.004 0.428 1.00 98.25 107 ASP A CA 1
ATOM 847 C C . ASP A 1 107 ? -11.056 -10.044 1.945 1.00 98.25 107 ASP A C 1
ATOM 849 O O . ASP A 1 107 ? -12.009 -9.853 2.702 1.00 98.25 107 ASP A O 1
ATOM 853 N N . LEU A 1 108 ? -9.809 -10.191 2.417 1.00 98.81 108 LEU A N 1
ATOM 854 C CA . LEU A 1 108 ? -9.503 -10.204 3.855 1.00 98.81 108 LEU A CA 1
ATOM 855 C C . LEU A 1 108 ? -9.892 -8.891 4.550 1.00 98.81 108 LEU A C 1
ATOM 857 O O . LEU A 1 108 ? -10.233 -8.894 5.736 1.00 98.81 108 LEU A O 1
ATOM 861 N N . LEU A 1 109 ? -9.895 -7.772 3.816 1.00 98.75 109 LEU A N 1
ATOM 862 C CA . LEU A 1 109 ? -10.311 -6.463 4.331 1.00 98.75 109 LEU A CA 1
ATOM 863 C C . LEU A 1 109 ? -11.797 -6.422 4.720 1.00 98.75 109 LEU A C 1
ATOM 865 O O . LEU A 1 109 ? -12.188 -5.640 5.591 1.00 98.75 109 LEU A O 1
ATOM 869 N N . LYS A 1 110 ? -12.641 -7.261 4.107 1.00 97.94 110 LYS A N 1
ATOM 870 C CA . LYS A 1 110 ? -14.085 -7.308 4.394 1.00 97.94 110 LYS A CA 1
ATOM 871 C C . LYS A 1 110 ? -14.368 -7.850 5.794 1.00 97.94 110 LYS A C 1
ATOM 873 O O . LYS A 1 110 ? -15.309 -7.390 6.433 1.00 97.94 110 LYS A O 1
ATOM 878 N N . ASN A 1 111 ? -13.512 -8.744 6.285 1.00 98.50 111 ASN A N 1
ATOM 879 C CA . ASN A 1 111 ? -13.655 -9.391 7.591 1.00 98.50 111 ASN A CA 1
ATOM 880 C C . ASN A 1 111 ? -13.209 -8.503 8.763 1.00 98.50 111 ASN A C 1
ATOM 882 O O . ASN A 1 111 ? -13.524 -8.794 9.914 1.00 98.50 111 ASN A O 1
ATOM 886 N N . VAL A 1 112 ? -12.506 -7.396 8.495 1.00 98.69 112 VAL A N 1
ATOM 887 C CA . VAL A 1 112 ? -12.162 -6.411 9.528 1.00 98.69 112 VAL A CA 1
ATOM 888 C C . VAL A 1 112 ? -13.412 -5.609 9.891 1.00 98.69 112 VAL A C 1
ATOM 890 O O . VAL A 1 112 ? -13.955 -4.870 9.057 1.00 98.69 112 VAL A O 1
ATOM 893 N N . THR A 1 113 ? -13.863 -5.751 11.139 1.00 98.50 113 THR A N 1
ATOM 894 C CA . THR A 1 113 ? -15.061 -5.072 11.643 1.00 98.50 113 THR A CA 1
ATOM 895 C C . THR A 1 113 ? -14.799 -3.587 11.890 1.00 98.50 113 THR A C 1
ATOM 897 O O . THR A 1 113 ? -13.691 -3.178 12.247 1.00 98.50 113 THR A O 1
ATOM 900 N N . THR A 1 114 ? -15.841 -2.763 11.750 1.00 98.19 114 THR A N 1
ATOM 901 C CA . THR A 1 114 ? -15.788 -1.330 12.085 1.00 98.19 114 THR A CA 1
ATOM 902 C C . THR A 1 114 ? -15.331 -1.100 13.525 1.00 98.19 114 THR A C 1
ATOM 904 O O . THR A 1 114 ? -14.520 -0.211 13.773 1.00 98.19 114 THR A O 1
ATOM 907 N N . LYS A 1 115 ? -15.807 -1.929 14.465 1.00 98.38 115 LYS A N 1
ATOM 908 C CA . LYS A 1 115 ? -15.450 -1.844 15.885 1.00 98.38 115 LYS A CA 1
ATOM 909 C C . LYS A 1 115 ? -13.962 -2.104 16.108 1.00 98.38 115 LYS A C 1
ATOM 911 O O . LYS A 1 115 ? -13.296 -1.278 16.724 1.00 98.38 115 LYS A O 1
ATOM 916 N N . ASP A 1 116 ? -13.436 -3.215 15.592 1.00 98.31 116 ASP A N 1
ATOM 917 C CA . ASP A 1 116 ? -12.027 -3.573 15.798 1.00 98.31 116 ASP A CA 1
ATOM 918 C C . ASP A 1 116 ? -11.092 -2.536 15.178 1.00 98.31 116 ASP A C 1
ATOM 920 O O . ASP A 1 116 ? -10.069 -2.179 15.767 1.00 98.31 116 ASP A O 1
ATOM 924 N N . PHE A 1 117 ? -11.461 -2.015 14.004 1.00 98.50 117 PHE A N 1
ATOM 925 C CA . PHE A 1 117 ? -10.660 -0.998 13.344 1.00 98.50 117 PHE A CA 1
ATOM 926 C C . PHE A 1 117 ? -10.686 0.339 14.092 1.00 98.50 117 PHE A C 1
ATOM 928 O O . PHE A 1 117 ? -9.632 0.937 14.313 1.00 98.50 117 PHE A O 1
ATOM 935 N N . HIS A 1 118 ? -11.860 0.777 14.555 1.00 98.19 118 HIS A N 1
ATOM 936 C CA . HIS A 1 118 ? -11.994 1.971 15.391 1.00 98.19 118 HIS A CA 1
ATOM 937 C C . HIS A 1 118 ? -11.158 1.870 16.671 1.00 98.19 118 HIS A C 1
ATOM 939 O O . HIS A 1 118 ? -10.383 2.780 16.972 1.00 98.19 118 HIS A O 1
ATOM 945 N N . GLU A 1 119 ? -11.262 0.755 17.398 1.00 97.94 119 GLU A N 1
ATOM 946 C CA . GLU A 1 119 ? -10.494 0.543 18.629 1.00 97.94 119 GLU A CA 1
ATOM 947 C C . GLU A 1 119 ? -8.986 0.520 18.363 1.00 97.94 119 GLU A C 1
ATOM 949 O O . GLU A 1 119 ? -8.215 1.113 19.121 1.00 97.94 119 GLU A O 1
ATOM 954 N N . GLN A 1 120 ? -8.537 -0.083 17.256 1.00 96.75 120 GLN A N 1
ATOM 955 C CA . GLN A 1 120 ? -7.125 -0.029 16.887 1.00 96.75 120 GLN A CA 1
ATOM 956 C C . GLN A 1 120 ? -6.652 1.412 16.640 1.00 96.75 120 GLN A C 1
ATOM 958 O O . GLN A 1 120 ? -5.605 1.799 17.166 1.00 96.75 120 GLN A O 1
ATOM 963 N N . LEU A 1 121 ? -7.396 2.209 15.865 1.00 95.88 121 LEU A N 1
ATOM 964 C CA . LEU A 1 121 ? -7.036 3.606 15.596 1.00 95.88 121 LEU A CA 1
ATOM 965 C C . LEU A 1 121 ? -6.999 4.423 16.893 1.00 95.88 121 LEU A C 1
ATOM 967 O O . LEU A 1 121 ? -6.031 5.144 17.142 1.00 95.88 121 LEU A O 1
ATOM 971 N N . LYS A 1 122 ? -8.003 4.255 17.758 1.00 95.38 122 LYS A N 1
ATOM 972 C CA . LYS A 1 122 ? -8.074 4.907 19.071 1.00 95.38 122 LYS A CA 1
ATOM 973 C C . LYS A 1 122 ? -6.871 4.563 19.943 1.00 95.38 122 LYS A C 1
ATOM 975 O O . LYS A 1 122 ? -6.194 5.469 20.433 1.00 95.38 122 LYS A O 1
ATOM 980 N N . ASN A 1 123 ? -6.559 3.280 20.098 1.00 93.94 123 ASN A N 1
ATOM 981 C CA . ASN A 1 123 ? -5.437 2.827 20.923 1.00 93.94 123 ASN A CA 1
ATOM 982 C C . ASN A 1 123 ? -4.093 3.315 20.379 1.00 93.94 123 ASN A C 1
ATOM 984 O O . ASN A 1 123 ? -3.235 3.761 21.138 1.00 93.94 123 ASN A O 1
ATOM 988 N N . ARG A 1 124 ? -3.929 3.292 19.054 1.00 90.19 124 ARG A N 1
ATOM 989 C CA . ARG A 1 124 ? -2.696 3.705 18.383 1.00 90.19 124 ARG A CA 1
ATOM 990 C C . ARG A 1 124 ? -2.435 5.207 18.478 1.00 90.19 124 ARG A C 1
ATOM 992 O O . ARG A 1 124 ? -1.281 5.614 18.622 1.00 90.19 124 ARG A O 1
ATOM 999 N N . PHE A 1 125 ? -3.480 6.024 18.364 1.00 90.25 125 PHE A N 1
ATOM 1000 C CA . PHE A 1 125 ? -3.333 7.462 18.141 1.00 90.25 125 PHE A CA 1
ATOM 1001 C C . PHE A 1 125 ? -3.747 8.354 19.313 1.00 90.25 125 PHE A C 1
ATOM 1003 O O . PHE A 1 125 ? -3.268 9.483 19.376 1.00 90.25 125 PHE A O 1
ATOM 1010 N N . SER A 1 126 ? -4.538 7.868 20.275 1.00 88.19 126 SER A N 1
ATOM 1011 C CA . SER A 1 126 ? -5.044 8.674 21.407 1.00 88.19 126 SER A CA 1
ATOM 1012 C C . SER A 1 126 ? -3.964 9.409 22.208 1.00 88.19 126 SER A C 1
ATOM 1014 O O . SER A 1 126 ? -4.205 10.516 22.673 1.00 88.19 126 SER A O 1
ATOM 1016 N N . LYS A 1 127 ? -2.770 8.819 22.347 1.00 86.88 127 LYS A N 1
ATOM 1017 C CA . LYS A 1 127 ? -1.621 9.439 23.032 1.00 86.88 127 LYS A CA 1
ATOM 1018 C C . LYS A 1 127 ? -0.674 10.196 22.096 1.00 86.88 127 LYS A C 1
ATOM 1020 O O . LYS A 1 127 ? 0.215 10.894 22.568 1.00 86.88 127 LYS A O 1
ATOM 1025 N N . LYS A 1 128 ? -0.809 10.008 20.778 1.00 84.38 128 LYS A N 1
ATOM 1026 C CA . LYS A 1 128 ? 0.131 10.520 19.765 1.00 84.38 128 LYS A CA 1
ATOM 1027 C C . LYS A 1 128 ? -0.414 11.735 19.004 1.00 84.38 128 LYS A C 1
ATOM 1029 O O . LYS A 1 128 ? 0.392 12.509 18.487 1.00 84.38 128 LYS A O 1
ATOM 1034 N N . LEU A 1 129 ? -1.738 11.885 18.896 1.00 85.69 129 LEU A N 1
ATOM 1035 C CA . LEU A 1 129 ? -2.406 12.897 18.069 1.00 85.69 129 LEU A CA 1
ATOM 1036 C C . LEU A 1 129 ? -3.256 13.864 18.903 1.00 85.69 129 LEU A C 1
ATOM 1038 O O . LEU A 1 129 ? -3.732 13.527 19.983 1.00 85.69 129 LEU A O 1
ATOM 1042 N N . SER A 1 130 ? -3.476 15.069 18.370 1.00 88.06 130 SER A N 1
ATOM 1043 C CA . SER A 1 130 ? -4.330 16.078 19.003 1.00 88.06 130 SER A CA 1
ATOM 1044 C C . SER A 1 130 ? -5.818 15.679 18.974 1.00 88.06 130 SER A C 1
ATOM 1046 O O . SER A 1 130 ? -6.242 14.953 18.068 1.00 88.06 130 SER A O 1
ATOM 1048 N N . PRO A 1 131 ? -6.657 16.200 19.893 1.00 89.19 131 PRO A N 1
ATOM 1049 C CA . PRO A 1 131 ? -8.092 15.902 19.914 1.00 89.19 131 PRO A CA 1
ATOM 1050 C C . PRO A 1 131 ? -8.822 16.205 18.597 1.00 89.19 131 PRO A C 1
ATOM 1052 O O . PRO A 1 131 ? -9.691 15.438 18.187 1.00 89.19 131 PRO A O 1
ATOM 1055 N N . ASN A 1 132 ? -8.454 17.286 17.901 1.00 87.25 132 ASN A N 1
ATOM 1056 C CA . ASN A 1 132 ? -9.062 17.646 16.614 1.00 87.25 132 ASN A CA 1
ATOM 1057 C C . ASN A 1 132 ? -8.750 16.614 15.528 1.00 87.25 132 ASN A C 1
ATOM 1059 O O . ASN A 1 132 ? -9.628 16.241 14.754 1.00 87.25 132 ASN A O 1
ATOM 1063 N N . LEU A 1 133 ? -7.520 16.102 15.506 1.00 86.44 133 LEU A N 1
ATOM 1064 C CA . LEU A 1 133 ? -7.131 15.067 14.559 1.00 86.44 133 LEU A CA 1
ATOM 1065 C C . LEU A 1 133 ? -7.752 13.706 14.904 1.00 86.44 133 LEU A C 1
ATOM 1067 O O . LEU A 1 133 ? -8.139 12.950 14.016 1.00 86.44 133 LEU A O 1
ATOM 1071 N N . MET A 1 134 ? -7.939 13.415 16.191 1.00 91.19 134 MET A N 1
ATOM 1072 C CA . MET A 1 134 ? -8.689 12.233 16.624 1.00 91.19 134 MET A CA 1
ATOM 1073 C C . MET A 1 134 ? -10.153 12.282 16.166 1.00 91.19 134 MET A C 1
ATOM 1075 O O . MET A 1 134 ? -10.653 11.282 15.651 1.00 91.19 134 MET A O 1
ATOM 1079 N N . LYS A 1 135 ? -10.823 13.441 16.280 1.00 91.06 135 LYS A N 1
ATOM 1080 C CA . LYS A 1 135 ? -12.196 13.641 15.771 1.00 91.06 135 LYS A CA 1
ATOM 1081 C C . LYS A 1 135 ? -12.313 13.397 14.264 1.00 91.06 135 LYS A C 1
ATOM 1083 O O . LYS A 1 135 ? -13.381 13.014 13.808 1.00 91.06 135 LYS A O 1
ATOM 1088 N N . TRP A 1 136 ? -11.227 13.588 13.518 1.00 88.50 136 TRP A N 1
ATOM 1089 C CA . TRP A 1 136 ? -11.173 13.324 12.082 1.00 88.50 136 TRP A CA 1
ATOM 1090 C C . TRP A 1 136 ? -10.988 11.843 11.732 1.00 88.50 136 TRP A C 1
ATOM 1092 O O . TRP A 1 136 ? -11.657 11.328 10.842 1.00 88.50 136 TRP A O 1
ATOM 1102 N N . ILE A 1 137 ? -10.063 11.152 12.404 1.00 92.00 137 ILE A N 1
ATOM 1103 C CA . ILE A 1 137 ? -9.664 9.784 12.029 1.00 92.00 137 ILE A CA 1
ATOM 1104 C C . ILE A 1 137 ? -10.651 8.734 12.563 1.00 92.00 137 ILE A C 1
ATOM 1106 O O . ILE A 1 137 ? -10.935 7.748 11.884 1.00 92.00 137 ILE A O 1
ATOM 1110 N N . LEU A 1 138 ? -11.181 8.919 13.776 1.00 94.88 138 LEU A N 1
ATOM 1111 C CA . LEU A 1 138 ? -12.017 7.913 14.445 1.00 94.88 138 LEU A CA 1
ATOM 1112 C C . LEU A 1 138 ? -13.364 7.591 13.764 1.00 94.88 138 LEU A C 1
ATOM 1114 O O . LEU A 1 138 ? -13.808 6.447 13.899 1.00 94.88 138 LEU A O 1
ATOM 1118 N N . PRO A 1 139 ? -14.025 8.515 13.040 1.00 95.69 139 PRO A N 1
ATOM 1119 C CA . PRO A 1 139 ? -15.238 8.198 12.278 1.00 95.69 139 PRO A CA 1
ATOM 1120 C C . PRO A 1 139 ? -14.997 7.333 11.032 1.00 95.69 139 PRO A C 1
ATOM 1122 O O . PRO A 1 139 ? -15.902 6.623 10.596 1.00 95.69 139 PRO A O 1
ATOM 1125 N N . LYS A 1 140 ? -13.778 7.324 10.476 1.00 96.12 140 LYS A N 1
ATOM 1126 C CA . LYS A 1 140 ? -13.476 6.697 9.177 1.00 96.12 140 LYS A CA 1
ATOM 1127 C C . LYS A 1 140 ? -13.859 5.215 9.067 1.00 96.12 140 LYS A C 1
ATOM 1129 O O . LYS A 1 140 ? -14.427 4.838 8.041 1.00 96.12 140 LYS A O 1
ATOM 1134 N N . PRO A 1 141 ? -13.646 4.361 10.087 1.00 97.69 141 PRO A N 1
ATOM 1135 C CA . PRO A 1 141 ? -14.140 2.984 10.060 1.00 97.69 141 PRO A CA 1
ATOM 1136 C C . PRO A 1 141 ? -15.663 2.866 9.899 1.00 97.69 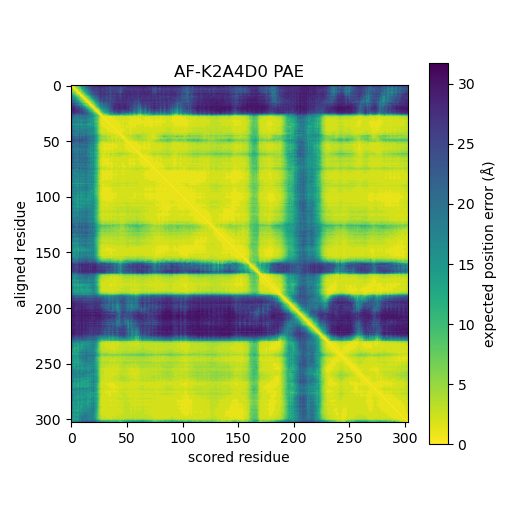141 PRO A C 1
ATOM 1138 O O . PRO A 1 141 ? -16.137 1.918 9.274 1.00 97.69 141 PRO A O 1
ATOM 1141 N N . ALA A 1 142 ? -16.439 3.800 10.462 1.00 97.38 142 ALA A N 1
ATOM 1142 C CA . ALA A 1 142 ? -17.898 3.824 10.328 1.00 97.38 142 ALA A CA 1
ATOM 1143 C C . ALA A 1 142 ? -18.338 4.340 8.948 1.00 97.38 142 ALA A C 1
ATOM 1145 O O . ALA A 1 142 ? -19.360 3.906 8.426 1.00 97.38 142 ALA A O 1
ATOM 1146 N N . GLU A 1 143 ? -17.528 5.193 8.315 1.00 96.88 143 GLU A N 1
ATOM 1147 C CA . GLU A 1 143 ? -17.714 5.631 6.923 1.00 96.88 143 GLU A CA 1
ATOM 1148 C C . GLU A 1 143 ? -17.363 4.542 5.890 1.00 96.88 143 GLU A C 1
ATOM 1150 O O . GLU A 1 143 ? -17.659 4.701 4.700 1.00 96.88 143 GLU A O 1
ATOM 1155 N N . GLY A 1 144 ? -16.751 3.441 6.342 1.00 97.56 144 GLY A N 1
ATOM 1156 C CA . GLY A 1 144 ? -16.403 2.269 5.540 1.00 97.56 144 GLY A CA 1
ATOM 1157 C C . GLY A 1 144 ? -14.903 2.000 5.412 1.00 97.56 144 GLY A C 1
ATOM 1158 O O . GLY A 1 144 ? -14.527 0.958 4.879 1.00 97.56 144 GLY A O 1
ATOM 1159 N N . ALA A 1 145 ? -14.032 2.882 5.913 1.00 98.12 145 ALA A N 1
ATOM 1160 C CA . ALA A 1 145 ? -12.590 2.734 5.730 1.00 98.12 145 ALA A CA 1
ATOM 1161 C C . ALA A 1 145 ? -12.086 1.371 6.221 1.00 98.12 145 ALA A C 1
ATOM 1163 O O . ALA A 1 145 ? -12.538 0.848 7.244 1.00 98.12 145 ALA A O 1
ATOM 1164 N N . LYS A 1 146 ? -11.120 0.814 5.492 1.00 98.56 146 LYS A N 1
ATOM 1165 C CA . LYS A 1 146 ? -10.463 -0.457 5.806 1.00 98.56 146 LYS A CA 1
ATOM 1166 C C . LYS A 1 146 ? -8.975 -0.225 6.085 1.00 98.56 146 LYS A C 1
ATOM 1168 O O . LYS A 1 146 ? -8.438 0.801 5.668 1.00 98.56 146 LYS A O 1
ATOM 1173 N N . PRO A 1 147 ? -8.282 -1.151 6.776 1.00 98.31 147 PRO A N 1
ATOM 1174 C CA . PRO A 1 147 ? -6.845 -1.044 7.054 1.00 98.31 147 PRO A CA 1
ATOM 1175 C C . PRO A 1 147 ? -5.991 -1.297 5.793 1.00 98.31 147 PRO A C 1
ATOM 1177 O O . PRO A 1 147 ? -5.176 -2.207 5.754 1.00 98.31 147 PRO A O 1
ATOM 1180 N N . HIS A 1 148 ? -6.200 -0.498 4.749 1.00 98.69 148 HIS A N 1
ATOM 1181 C CA . HIS A 1 148 ? -5.490 -0.527 3.470 1.00 98.69 148 HIS A CA 1
ATOM 1182 C C . HIS A 1 148 ? -4.456 0.605 3.409 1.00 98.69 148 HIS A C 1
ATOM 1184 O O . HIS A 1 148 ? -4.621 1.642 4.062 1.00 98.69 148 HIS A O 1
ATOM 1190 N N . HIS A 1 149 ? -3.421 0.465 2.584 1.00 98.38 149 HIS A N 1
ATOM 1191 C CA . HIS A 1 149 ? -2.394 1.492 2.441 1.00 98.38 149 HIS A CA 1
ATOM 1192 C C . HIS A 1 149 ? -2.978 2.836 1.980 1.00 98.38 149 HIS A C 1
ATOM 1194 O O . HIS A 1 149 ? -2.666 3.868 2.569 1.00 98.38 149 HIS A O 1
ATOM 1200 N N . SER A 1 150 ? -3.916 2.829 1.025 1.00 98.12 150 SER A N 1
ATOM 1201 C CA . SER A 1 150 ? -4.589 4.057 0.568 1.00 98.12 150 SER A CA 1
ATOM 1202 C C . SER A 1 150 ? -5.320 4.799 1.690 1.00 98.12 150 SER A C 1
ATOM 1204 O O . SER A 1 150 ? -5.245 6.021 1.734 1.00 98.12 150 SER A O 1
ATOM 1206 N N . PHE A 1 151 ? -5.952 4.100 2.644 1.00 97.56 151 PHE A N 1
ATOM 1207 C CA . PHE A 1 151 ? -6.510 4.751 3.840 1.00 97.56 151 PHE A CA 1
ATOM 1208 C C . PHE A 1 151 ? -5.410 5.426 4.665 1.00 97.56 151 PHE A C 1
ATOM 1210 O O . PHE A 1 151 ? -5.547 6.576 5.084 1.00 97.56 151 PHE A O 1
ATOM 1217 N N . HIS A 1 152 ? -4.299 4.718 4.893 1.00 95.50 152 HIS A N 1
ATOM 1218 C CA . HIS A 1 152 ? -3.198 5.273 5.667 1.00 95.50 152 HIS A CA 1
ATOM 1219 C C . HIS A 1 152 ? -2.629 6.532 5.014 1.00 95.50 152 HIS A C 1
ATOM 1221 O O . HIS A 1 152 ? -2.403 7.511 5.716 1.00 95.50 152 HIS A O 1
ATOM 1227 N N . VAL A 1 153 ? -2.442 6.539 3.695 1.00 94.19 153 VAL A N 1
ATOM 1228 C CA . VAL A 1 153 ? -1.950 7.720 2.977 1.00 94.19 153 VAL A CA 1
ATOM 1229 C C . VAL A 1 153 ? -2.969 8.858 3.053 1.00 94.19 153 VAL A C 1
ATOM 1231 O O . VAL A 1 153 ? -2.629 9.955 3.494 1.00 94.19 153 VAL A O 1
ATOM 1234 N N . LEU A 1 154 ? -4.220 8.595 2.672 1.00 93.88 154 LEU A N 1
ATOM 1235 C CA . LEU A 1 154 ? -5.222 9.636 2.435 1.00 93.88 154 LEU A CA 1
ATOM 1236 C C . LEU A 1 154 ? -5.799 10.253 3.709 1.00 93.88 154 LEU A C 1
ATOM 1238 O O . LEU A 1 154 ? -5.990 11.467 3.743 1.00 93.88 154 LEU A O 1
ATOM 1242 N N . ASP A 1 155 ? -6.053 9.456 4.748 1.00 91.81 155 ASP A N 1
ATOM 1243 C CA . ASP A 1 155 ? -6.753 9.919 5.953 1.00 91.81 155 ASP A CA 1
ATOM 1244 C C . ASP A 1 155 ? -5.833 10.070 7.171 1.00 91.81 155 ASP A C 1
ATOM 1246 O O . ASP A 1 155 ? -6.126 10.869 8.064 1.00 91.81 155 ASP A O 1
ATOM 1250 N N . VAL A 1 156 ? -4.715 9.333 7.219 1.00 88.62 156 VAL A N 1
ATOM 1251 C CA . VAL A 1 156 ? -3.763 9.395 8.339 1.00 88.62 156 VAL A CA 1
ATOM 1252 C C . VAL A 1 156 ? -2.562 10.266 7.977 1.00 88.62 156 VAL A C 1
ATOM 1254 O O . VAL A 1 156 ? -2.392 11.332 8.559 1.00 88.62 156 VAL A O 1
ATOM 1257 N N . TYR A 1 157 ? -1.746 9.870 6.998 1.00 82.94 157 TYR A N 1
ATOM 1258 C CA . TYR A 1 157 ? -0.474 10.522 6.677 1.00 82.94 157 TYR A CA 1
ATOM 1259 C C . TYR A 1 157 ? -0.641 11.978 6.233 1.00 82.94 157 TYR A C 1
ATOM 1261 O O . TYR A 1 157 ? 0.107 12.841 6.694 1.00 82.94 157 TYR A O 1
ATOM 1269 N N . THR A 1 158 ? -1.649 12.298 5.416 1.00 77.38 158 THR A N 1
ATOM 1270 C CA . THR A 1 158 ? -1.895 13.692 5.000 1.00 77.38 158 THR A CA 1
ATOM 1271 C C . THR A 1 158 ? -2.214 14.624 6.174 1.00 77.38 158 THR A C 1
ATOM 1273 O O . THR A 1 158 ? -2.002 15.831 6.086 1.00 77.38 158 THR A O 1
ATOM 1276 N N . LYS A 1 159 ? -2.709 14.085 7.291 1.00 73.12 159 LYS A N 1
ATOM 1277 C CA . LYS A 1 159 ? -3.114 14.870 8.461 1.00 73.12 159 LYS A CA 1
ATOM 1278 C C . LYS A 1 159 ? -2.111 14.784 9.610 1.00 73.12 159 LYS A C 1
ATOM 1280 O O . LYS A 1 159 ? -1.951 15.744 10.353 1.00 73.12 159 LYS A O 1
ATOM 1285 N N . THR A 1 160 ? -1.412 13.660 9.759 1.00 68.50 160 THR A N 1
ATOM 1286 C CA . THR A 1 160 ? -0.424 13.436 10.828 1.00 68.50 160 THR A CA 1
ATOM 1287 C C . THR A 1 160 ? 1.007 13.717 10.379 1.00 68.50 160 THR A C 1
ATOM 1289 O O . THR A 1 160 ? 1.832 14.135 11.187 1.00 68.50 160 THR A O 1
ATOM 1292 N N . GLY A 1 161 ? 1.314 13.414 9.116 1.00 55.75 161 GLY A N 1
ATOM 1293 C CA . GLY A 1 161 ? 2.650 13.445 8.525 1.00 55.75 161 GLY A CA 1
ATOM 1294 C C . GLY A 1 161 ? 2.991 14.817 7.962 1.00 55.75 161 GLY A C 1
ATOM 1295 O O . GLY A 1 161 ? 3.961 15.409 8.415 1.00 55.75 161 GLY A O 1
ATOM 1296 N N . LEU A 1 162 ? 2.156 15.362 7.067 1.00 52.56 162 LEU A N 1
ATOM 1297 C CA . LEU A 1 162 ? 2.392 16.669 6.422 1.00 52.56 162 LEU A CA 1
ATOM 1298 C C . LEU A 1 162 ? 2.467 17.840 7.418 1.00 52.56 162 LEU A C 1
ATOM 1300 O O . LEU A 1 162 ? 3.226 18.778 7.205 1.00 52.56 162 LEU A O 1
ATOM 1304 N N . ILE A 1 163 ? 1.727 17.767 8.531 1.00 42.72 163 ILE A N 1
ATOM 1305 C CA . ILE A 1 163 ? 1.761 18.792 9.589 1.00 42.72 163 ILE A CA 1
ATOM 1306 C C . ILE A 1 163 ? 3.051 18.698 10.426 1.00 42.72 163 ILE A C 1
ATOM 1308 O O . ILE A 1 163 ? 3.546 19.715 10.903 1.00 42.72 163 ILE A O 1
ATOM 1312 N N . ARG A 1 164 ? 3.622 17.496 10.605 1.00 42.62 164 ARG A N 1
ATOM 1313 C CA . ARG A 1 164 ? 4.832 17.276 11.424 1.00 42.62 164 ARG A CA 1
ATOM 1314 C C . ARG A 1 164 ? 6.139 17.445 10.662 1.00 42.62 164 ARG A C 1
ATOM 1316 O O . ARG A 1 164 ? 7.146 17.776 11.275 1.00 42.62 164 ARG A O 1
ATOM 1323 N N . SER A 1 165 ? 6.143 17.178 9.363 1.00 44.97 165 SER A N 1
ATOM 1324 C CA . SER A 1 165 ? 7.367 17.121 8.563 1.00 44.97 165 SER A CA 1
ATOM 1325 C C . SER A 1 165 ? 7.788 18.466 7.967 1.00 44.97 165 SER A C 1
ATOM 1327 O O . SER A 1 165 ? 8.829 18.530 7.320 1.00 44.97 165 SER A O 1
ATOM 1329 N N . GLY A 1 166 ? 7.000 19.537 8.151 1.00 44.12 166 GLY A N 1
ATOM 1330 C CA . GLY A 1 166 ? 7.310 20.859 7.587 1.00 44.12 166 GLY A CA 1
ATOM 1331 C C . GLY A 1 166 ? 7.436 20.851 6.057 1.00 44.12 166 GLY A C 1
ATOM 1332 O O . GLY A 1 166 ? 8.065 21.740 5.483 1.00 44.12 166 GLY A O 1
ATOM 1333 N N . ILE A 1 167 ? 6.877 19.825 5.400 1.00 47.38 167 ILE A N 1
ATOM 1334 C CA . ILE A 1 167 ? 7.035 19.574 3.972 1.00 47.38 167 ILE A CA 1
ATOM 1335 C C . ILE A 1 167 ? 6.399 20.720 3.173 1.00 47.38 167 ILE A C 1
ATOM 1337 O O . ILE A 1 167 ? 5.181 20.859 3.124 1.00 47.38 167 ILE A O 1
ATOM 1341 N N . LYS A 1 168 ? 7.252 21.523 2.518 1.00 46.88 168 LYS A N 1
ATOM 1342 C CA . LYS A 1 168 ? 6.897 22.552 1.520 1.00 46.88 168 LYS A CA 1
ATOM 1343 C C . LYS A 1 168 ? 6.717 21.976 0.102 1.00 46.88 168 LYS A C 1
ATOM 1345 O O . LYS A 1 168 ? 6.713 22.735 -0.864 1.00 46.88 168 LYS A O 1
ATOM 1350 N N . THR A 1 169 ? 6.627 20.653 -0.061 1.00 51.59 169 THR A N 1
ATOM 1351 C CA . THR A 1 169 ? 6.339 20.041 -1.369 1.00 51.59 169 THR A CA 1
ATOM 1352 C C . THR A 1 169 ? 4.837 20.045 -1.645 1.00 51.59 169 THR A C 1
ATOM 1354 O O . THR A 1 169 ? 4.017 20.139 -0.729 1.00 51.59 169 THR A O 1
ATOM 1357 N N . ASN A 1 170 ? 4.462 19.961 -2.923 1.00 70.06 170 ASN A N 1
ATOM 1358 C CA . ASN A 1 170 ? 3.063 19.865 -3.318 1.00 70.06 170 ASN A CA 1
ATOM 1359 C C . ASN A 1 170 ? 2.450 18.607 -2.679 1.00 70.06 170 ASN A C 1
ATOM 1361 O O . ASN A 1 170 ? 2.829 17.485 -3.013 1.00 70.06 170 ASN A O 1
ATOM 1365 N N . VAL A 1 171 ? 1.500 18.794 -1.759 1.00 77.56 171 VAL A N 1
ATOM 1366 C CA . VAL A 1 171 ? 0.790 17.714 -1.052 1.00 77.56 171 VAL A CA 1
ATOM 1367 C C . VAL A 1 171 ? 0.295 16.639 -2.018 1.00 77.56 171 VAL A C 1
ATOM 1369 O O . VAL A 1 171 ? 0.397 15.451 -1.716 1.00 77.56 171 VAL A O 1
ATOM 1372 N N . MET A 1 172 ? -0.172 17.041 -3.201 1.00 84.19 172 MET A N 1
ATOM 1373 C CA . MET A 1 172 ? -0.668 16.109 -4.209 1.00 84.19 172 MET A CA 1
ATOM 1374 C C . MET A 1 172 ? 0.433 15.278 -4.863 1.00 84.19 172 MET A C 1
ATOM 1376 O O . MET A 1 172 ? 0.211 14.103 -5.125 1.00 84.19 172 MET A O 1
ATOM 1380 N N . GLU A 1 173 ? 1.625 15.838 -5.064 1.00 85.31 173 GLU A N 1
ATOM 1381 C CA . GLU A 1 173 ? 2.774 15.072 -5.561 1.00 85.31 173 GLU A CA 1
ATOM 1382 C C . GLU A 1 173 ? 3.190 14.003 -4.542 1.00 85.31 173 GLU A C 1
ATOM 1384 O O . GLU A 1 173 ? 3.465 12.861 -4.908 1.00 85.31 173 GLU A O 1
ATOM 1389 N N . THR A 1 174 ? 3.176 14.338 -3.249 1.00 85.56 174 THR A N 1
ATOM 1390 C CA . THR A 1 174 ? 3.448 13.366 -2.180 1.00 85.56 174 THR A CA 1
ATOM 1391 C C . THR A 1 174 ? 2.375 12.276 -2.129 1.00 85.56 174 THR A C 1
ATOM 1393 O O . THR A 1 174 ? 2.710 11.100 -2.009 1.00 85.56 174 THR A O 1
ATOM 1396 N N . VAL A 1 175 ? 1.092 12.635 -2.247 1.00 89.75 175 VAL A N 1
ATOM 1397 C CA . VAL A 1 175 ? -0.011 11.660 -2.273 1.00 89.75 175 VAL A CA 1
ATOM 1398 C C . VAL A 1 175 ? 0.089 10.733 -3.489 1.00 89.75 175 VAL A C 1
ATOM 1400 O O . VAL A 1 175 ? -0.005 9.523 -3.307 1.00 89.75 175 VAL A O 1
ATOM 1403 N N . ASP A 1 176 ? 0.337 11.261 -4.694 1.00 92.38 176 ASP A N 1
ATOM 1404 C CA . ASP A 1 176 ? 0.500 10.459 -5.922 1.00 92.38 176 ASP A CA 1
ATOM 1405 C C . ASP A 1 176 ? 1.668 9.472 -5.817 1.00 92.38 176 ASP A C 1
ATOM 1407 O O . ASP A 1 176 ? 1.542 8.318 -6.212 1.00 92.38 176 ASP A O 1
ATOM 1411 N N . ASN A 1 177 ? 2.800 9.900 -5.246 1.00 92.50 177 ASN A N 1
ATOM 1412 C CA . ASN A 1 177 ? 3.973 9.034 -5.107 1.00 92.50 177 ASN A CA 1
ATOM 1413 C C . ASN A 1 177 ? 3.856 8.016 -3.963 1.00 92.50 177 ASN A C 1
ATOM 1415 O O . ASN A 1 177 ? 4.524 6.983 -4.024 1.00 92.50 177 ASN A O 1
ATOM 1419 N N . CYS A 1 178 ? 3.053 8.305 -2.935 1.00 93.75 178 CYS A N 1
ATOM 1420 C CA . CYS A 1 178 ? 2.865 7.436 -1.771 1.00 93.75 178 CYS A CA 1
ATOM 1421 C C . CYS A 1 178 ? 1.714 6.437 -1.962 1.00 93.75 178 CYS A C 1
ATOM 1423 O O . CYS A 1 178 ? 1.723 5.363 -1.375 1.00 93.75 178 CYS A O 1
ATOM 1425 N N . LEU A 1 179 ? 0.718 6.743 -2.796 1.00 96.44 179 LEU A N 1
ATOM 1426 C CA . LEU A 1 179 ? -0.277 5.746 -3.176 1.00 96.44 179 LEU A CA 1
ATOM 1427 C C . LEU A 1 179 ? 0.342 4.671 -4.070 1.00 96.44 179 LEU A C 1
ATOM 1429 O O . LEU A 1 179 ? 1.121 4.959 -4.976 1.00 96.44 179 LEU A O 1
ATOM 1433 N N . ILE A 1 180 ? -0.074 3.424 -3.847 1.00 98.19 180 ILE A N 1
ATOM 1434 C CA . ILE A 1 180 ? 0.221 2.339 -4.777 1.00 98.19 180 ILE A CA 1
ATOM 1435 C C . ILE A 1 180 ? -0.715 2.485 -5.971 1.00 98.19 180 ILE A C 1
ATOM 1437 O O . ILE A 1 180 ? -1.939 2.399 -5.828 1.00 98.19 180 ILE A O 1
ATOM 1441 N N . LEU A 1 181 ? -0.141 2.693 -7.151 1.00 97.69 181 LEU A N 1
ATOM 1442 C CA . LEU A 1 181 ? -0.893 2.833 -8.395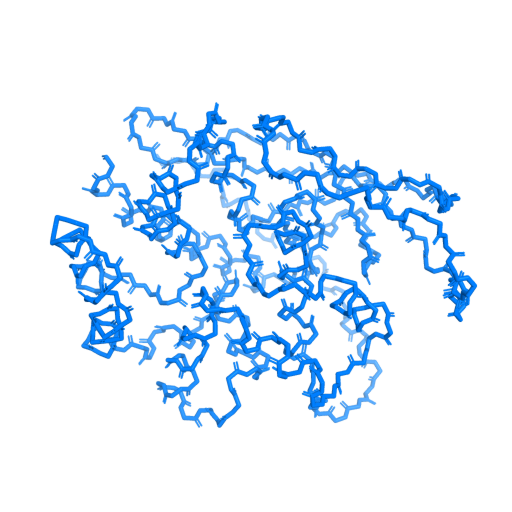 1.00 97.69 181 LEU A CA 1
ATOM 1443 C C . LEU A 1 181 ? -0.456 1.769 -9.406 1.00 97.69 181 LEU A C 1
ATOM 1445 O O . LEU A 1 181 ? 0.723 1.407 -9.441 1.00 97.69 181 LEU A O 1
ATOM 1449 N N . PRO A 1 182 ? -1.380 1.246 -10.230 1.00 98.19 182 PRO A N 1
ATOM 1450 C CA . PRO A 1 182 ? -1.013 0.387 -11.339 1.00 98.19 182 PRO A CA 1
ATOM 1451 C C . PRO A 1 182 ? -0.474 1.216 -12.510 1.00 98.19 182 PRO A C 1
ATOM 1453 O O . PRO A 1 182 ? -1.005 2.282 -12.826 1.00 98.19 182 PRO A O 1
ATOM 1456 N N . GLY A 1 183 ? 0.527 0.687 -13.205 1.00 97.88 183 GLY A N 1
ATOM 1457 C CA . GLY A 1 183 ? 1.011 1.214 -14.477 1.00 97.88 183 GLY A CA 1
ATOM 1458 C C . GLY A 1 183 ? 1.275 0.095 -15.476 1.00 97.88 183 GLY A C 1
ATOM 1459 O O . GLY A 1 183 ? 1.688 -0.997 -15.091 1.00 97.88 183 GLY A O 1
ATOM 1460 N N . ARG A 1 184 ? 1.036 0.359 -16.761 1.00 98.44 184 ARG A N 1
ATOM 1461 C CA . ARG A 1 184 ? 1.361 -0.565 -17.857 1.00 98.44 184 ARG A CA 1
ATOM 1462 C C . ARG A 1 184 ? 2.728 -0.223 -18.425 1.00 98.44 184 ARG A C 1
ATOM 1464 O O . ARG A 1 184 ? 2.941 0.920 -18.827 1.00 98.44 184 ARG A O 1
ATOM 1471 N N . VAL A 1 185 ? 3.641 -1.182 -18.498 1.00 97.81 185 VAL A N 1
ATOM 1472 C CA . VAL A 1 185 ? 4.969 -0.962 -19.087 1.00 97.81 185 VAL A CA 1
ATOM 1473 C C . VAL A 1 185 ? 4.835 -0.757 -20.595 1.00 97.81 185 VAL A C 1
ATOM 1475 O O . VAL A 1 185 ? 4.311 -1.615 -21.301 1.00 97.81 185 VAL A O 1
ATOM 1478 N N . VAL A 1 186 ? 5.327 0.373 -21.106 1.00 97.50 186 VAL A N 1
ATOM 1479 C CA . VAL A 1 186 ? 5.311 0.691 -22.548 1.00 97.50 186 VAL A CA 1
ATOM 1480 C C . VAL A 1 186 ? 6.698 0.722 -23.174 1.00 97.50 186 VAL A C 1
ATOM 1482 O O . VAL A 1 186 ? 6.826 0.629 -24.393 1.00 97.50 186 VAL A O 1
ATOM 1485 N N . LYS A 1 187 ? 7.749 0.837 -22.359 1.00 94.06 187 LYS A N 1
ATOM 1486 C CA . LYS A 1 187 ? 9.134 0.799 -22.826 1.00 94.06 187 LYS A CA 1
ATOM 1487 C C . LYS A 1 187 ? 10.046 0.261 -21.737 1.00 94.06 187 LYS A C 1
ATOM 1489 O O . LYS A 1 187 ? 9.909 0.640 -20.577 1.00 94.06 187 LYS A O 1
ATOM 1494 N N . THR A 1 188 ? 11.016 -0.556 -22.133 1.00 90.06 188 THR A N 1
ATOM 1495 C CA . THR A 1 188 ? 12.122 -0.980 -21.274 1.00 90.06 188 THR A CA 1
ATOM 1496 C C . THR A 1 188 ? 13.441 -0.455 -21.836 1.00 90.06 188 THR A C 1
ATOM 1498 O O . THR A 1 188 ? 13.664 -0.440 -23.050 1.00 90.06 188 THR A O 1
ATOM 1501 N N . LYS A 1 189 ? 14.318 0.027 -20.955 1.00 82.56 189 LYS A N 1
ATOM 1502 C CA . LYS A 1 189 ? 15.709 0.357 -21.266 1.00 82.56 189 LYS A CA 1
ATOM 1503 C C . LYS A 1 189 ? 16.601 -0.480 -20.359 1.00 82.56 189 LYS A C 1
ATOM 1505 O O . LYS A 1 189 ? 16.710 -0.222 -19.160 1.00 82.56 189 LYS A O 1
ATOM 1510 N N . ASN A 1 190 ? 17.246 -1.474 -20.958 1.00 64.19 190 ASN A N 1
ATOM 1511 C CA . ASN A 1 190 ? 18.223 -2.310 -20.274 1.00 64.19 190 ASN A CA 1
ATOM 1512 C C . ASN A 1 190 ? 19.571 -1.591 -20.285 1.00 64.19 190 ASN A C 1
ATOM 1514 O O . ASN A 1 190 ? 20.432 -1.870 -21.120 1.00 64.19 190 ASN A O 1
ATOM 1518 N N . GLU A 1 191 ? 19.760 -0.641 -19.379 1.00 54.00 191 GLU A N 1
ATOM 1519 C CA . GLU A 1 191 ? 21.096 -0.115 -19.128 1.00 54.00 191 GLU A CA 1
ATOM 1520 C C . GLU A 1 191 ? 21.791 -1.018 -18.107 1.00 54.00 191 GLU A C 1
ATOM 1522 O O . GLU A 1 191 ? 21.296 -1.242 -17.004 1.00 54.00 191 GLU A O 1
ATOM 1527 N N . LYS A 1 192 ? 22.970 -1.551 -18.458 1.00 47.78 192 LYS A N 1
ATOM 1528 C CA . LYS A 1 192 ? 23.890 -2.096 -17.452 1.00 47.78 192 LYS A CA 1
ATOM 1529 C C . LYS A 1 192 ? 24.363 -0.922 -16.606 1.00 47.78 192 LYS A C 1
ATOM 1531 O O . LYS A 1 192 ? 25.384 -0.307 -16.917 1.00 47.78 192 LYS A O 1
ATOM 1536 N N . LEU A 1 193 ? 23.603 -0.573 -15.576 1.00 42.94 193 LEU A N 1
ATOM 1537 C CA . LEU A 1 193 ? 23.990 0.498 -14.680 1.00 42.94 193 LEU A CA 1
ATOM 1538 C C . LEU A 1 193 ? 25.264 0.078 -13.958 1.00 42.94 193 LEU A C 1
ATOM 1540 O O . LEU A 1 193 ? 25.278 -0.808 -13.107 1.00 42.94 193 LEU A O 1
ATOM 1544 N N . LYS A 1 194 ? 26.371 0.716 -14.351 1.00 39.69 194 LYS A N 1
ATOM 1545 C CA . LYS A 1 194 ? 27.578 0.767 -13.536 1.00 39.69 194 LYS A CA 1
ATOM 1546 C C . LYS A 1 194 ? 27.131 1.422 -12.238 1.00 39.69 194 LYS A C 1
ATOM 1548 O O . LYS A 1 194 ? 26.696 2.568 -12.266 1.00 39.69 194 LYS A O 1
ATOM 1553 N N . THR A 1 195 ? 27.179 0.686 -11.135 1.00 40.75 195 THR A N 1
ATOM 1554 C CA . THR A 1 195 ? 26.780 1.122 -9.791 1.00 40.75 195 THR A CA 1
ATOM 1555 C C . THR A 1 195 ? 27.697 2.235 -9.277 1.00 40.75 195 THR A C 1
ATOM 1557 O O . THR A 1 195 ? 28.488 2.048 -8.358 1.00 40.75 195 THR A O 1
ATOM 1560 N N . LYS A 1 196 ? 27.616 3.410 -9.896 1.00 35.66 196 LYS A N 1
ATOM 1561 C CA . LYS A 1 196 ? 28.064 4.683 -9.353 1.00 35.66 196 LYS A CA 1
ATOM 1562 C C . LYS A 1 196 ? 26.839 5.592 -9.354 1.00 35.66 196 LYS A C 1
ATOM 1564 O O . LYS A 1 196 ? 26.409 6.051 -10.404 1.00 35.66 196 LYS A O 1
ATOM 1569 N N . ASN A 1 197 ? 26.304 5.822 -8.158 1.00 36.78 197 ASN A N 1
ATOM 1570 C CA . ASN A 1 197 ? 25.355 6.883 -7.819 1.00 36.78 197 ASN A CA 1
ATOM 1571 C C . ASN A 1 197 ? 23.912 6.705 -8.322 1.00 36.78 197 ASN A C 1
ATOM 1573 O O . ASN A 1 197 ? 23.449 7.420 -9.207 1.00 36.78 197 ASN A O 1
ATOM 1577 N N . TYR A 1 198 ? 23.142 5.843 -7.649 1.00 40.91 198 TYR A N 1
ATOM 1578 C CA . TYR A 1 198 ? 21.679 5.959 -7.654 1.00 40.91 198 TYR A CA 1
ATOM 1579 C C . TYR A 1 198 ? 21.208 7.040 -6.681 1.00 40.91 198 TYR A C 1
ATOM 1581 O O . TYR A 1 198 ? 20.752 6.753 -5.571 1.00 40.91 198 TYR A O 1
ATOM 1589 N N . ASN A 1 199 ? 21.281 8.286 -7.144 1.00 34.81 199 ASN A N 1
ATOM 1590 C CA . ASN A 1 199 ? 20.581 9.410 -6.535 1.00 34.81 199 ASN A CA 1
ATOM 1591 C C . ASN A 1 199 ? 19.098 9.363 -6.931 1.00 34.81 199 ASN A C 1
ATOM 1593 O O . ASN A 1 199 ? 18.709 9.887 -7.974 1.00 34.81 199 ASN A O 1
ATOM 1597 N N . LEU A 1 200 ? 18.252 8.782 -6.076 1.00 38.72 200 LEU A N 1
ATOM 1598 C CA . LEU A 1 2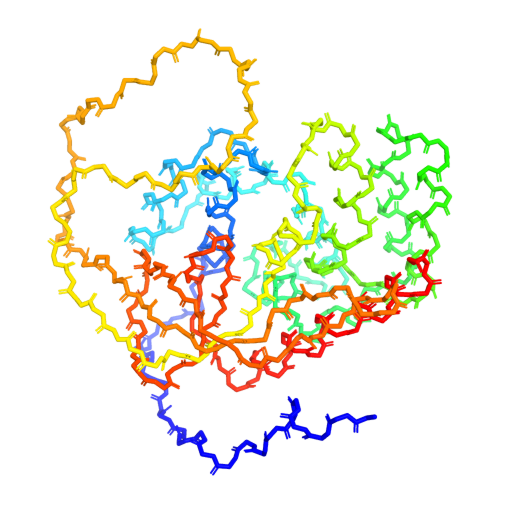00 ? 16.837 9.164 -6.027 1.00 38.72 200 LEU A CA 1
ATOM 1599 C C . LEU A 1 200 ? 16.814 10.577 -5.437 1.00 38.72 200 LEU A C 1
ATOM 1601 O O . LEU A 1 200 ? 16.759 10.715 -4.222 1.00 38.72 200 LEU A O 1
ATOM 1605 N N . LYS A 1 201 ? 16.997 11.623 -6.255 1.00 29.27 201 LYS A N 1
ATOM 1606 C CA . LYS A 1 201 ? 17.033 13.000 -5.742 1.00 29.27 201 LYS A CA 1
ATOM 1607 C C . LYS A 1 201 ? 15.680 13.329 -5.093 1.00 29.27 201 LYS A C 1
ATOM 1609 O O . LYS A 1 201 ? 14.687 13.392 -5.819 1.00 29.27 201 LYS A O 1
ATOM 1614 N N . PRO A 1 202 ? 15.623 13.610 -3.781 1.00 31.69 202 PRO A N 1
ATOM 1615 C CA . PRO A 1 202 ? 14.508 14.352 -3.219 1.00 31.69 202 PRO A CA 1
ATOM 1616 C C . PRO A 1 202 ? 14.559 15.758 -3.828 1.00 31.69 202 PRO A C 1
ATOM 1618 O O . PRO A 1 202 ? 15.620 16.389 -3.832 1.00 31.69 202 PRO A O 1
ATOM 1621 N N . LYS A 1 203 ? 13.442 16.277 -4.348 1.00 30.22 203 LYS A N 1
ATOM 1622 C CA . LYS A 1 203 ? 13.320 17.734 -4.467 1.00 30.22 203 LYS A CA 1
ATOM 1623 C C . LYS A 1 203 ? 13.227 18.278 -3.039 1.00 30.22 203 LYS A C 1
ATOM 1625 O O . LYS A 1 203 ? 12.406 17.822 -2.251 1.00 30.22 203 LYS A O 1
ATOM 1630 N N . THR A 1 204 ? 14.180 19.147 -2.736 1.00 26.33 204 THR A N 1
ATOM 1631 C CA . THR A 1 204 ? 14.590 19.699 -1.441 1.00 26.33 204 THR A CA 1
ATOM 1632 C C . THR A 1 204 ? 13.488 19.915 -0.405 1.00 26.33 204 THR A C 1
ATOM 1634 O O . THR A 1 204 ? 12.480 20.571 -0.658 1.00 26.33 204 THR A O 1
ATOM 1637 N N . ILE A 1 205 ? 13.783 19.478 0.822 1.00 29.64 205 ILE A N 1
ATOM 1638 C CA . ILE A 1 205 ? 13.497 20.260 2.026 1.00 29.64 205 ILE A CA 1
ATOM 1639 C C . ILE A 1 205 ? 14.833 20.402 2.736 1.00 29.64 205 ILE A C 1
ATOM 1641 O O . ILE A 1 205 ? 15.448 19.412 3.130 1.00 29.64 205 ILE A O 1
ATOM 1645 N N . ASP A 1 206 ? 15.309 21.636 2.783 1.00 28.84 206 ASP A N 1
ATOM 1646 C CA . ASP A 1 206 ? 16.639 21.979 3.250 1.00 28.84 206 ASP A CA 1
ATOM 1647 C C . ASP A 1 206 ? 16.851 21.628 4.733 1.00 28.84 206 ASP A C 1
ATOM 1649 O O . ASP A 1 206 ? 16.062 21.993 5.602 1.00 28.84 206 ASP A O 1
ATOM 1653 N N . ASN A 1 207 ? 17.988 20.966 4.969 1.00 29.58 207 ASN A N 1
ATOM 1654 C CA . ASN A 1 207 ? 18.872 21.039 6.134 1.00 29.58 207 ASN A CA 1
ATOM 1655 C C . ASN A 1 207 ? 18.311 20.800 7.542 1.00 29.58 207 ASN A C 1
ATOM 1657 O O . ASN A 1 207 ? 18.068 21.764 8.256 1.00 29.58 207 ASN A O 1
ATOM 1661 N N . LEU A 1 208 ? 18.351 19.541 8.002 1.00 32.28 208 LEU A N 1
ATOM 1662 C CA . LEU A 1 208 ? 18.692 19.119 9.378 1.00 32.28 208 LEU A CA 1
ATOM 1663 C C . LEU A 1 208 ? 19.147 17.637 9.301 1.00 32.28 208 LEU A C 1
ATOM 1665 O O . LEU A 1 208 ? 18.377 16.816 8.826 1.00 32.28 208 LEU A O 1
ATOM 1669 N N . THR A 1 209 ? 20.333 17.154 9.675 1.00 28.88 209 THR A N 1
ATOM 1670 C CA . THR A 1 209 ? 21.549 17.704 10.284 1.00 28.88 209 THR A CA 1
ATOM 1671 C C . THR A 1 209 ? 22.716 16.774 9.936 1.00 28.88 209 THR A C 1
ATOM 1673 O O . THR A 1 209 ? 22.586 15.553 9.955 1.00 28.88 209 THR A O 1
ATOM 1676 N N . ASN A 1 210 ? 23.845 17.408 9.639 1.00 32.72 210 ASN A N 1
ATOM 1677 C CA . ASN A 1 210 ? 25.158 16.892 9.265 1.00 32.72 210 ASN A CA 1
ATOM 1678 C C . ASN A 1 210 ? 25.686 15.693 10.083 1.00 32.72 210 ASN A C 1
ATOM 1680 O O . ASN A 1 210 ? 26.185 15.864 11.194 1.00 32.72 210 ASN A O 1
ATOM 1684 N N . GLN A 1 211 ? 25.739 14.525 9.442 1.00 27.30 211 GLN A N 1
ATOM 1685 C CA . GLN A 1 211 ? 26.988 13.772 9.296 1.00 27.30 211 GLN A CA 1
ATOM 1686 C C . GLN A 1 211 ? 27.143 13.386 7.816 1.00 27.30 211 GLN A C 1
ATOM 1688 O O . GLN A 1 211 ? 26.135 13.066 7.179 1.00 27.30 211 GLN A O 1
ATOM 1693 N N . PRO A 1 212 ? 28.352 13.468 7.231 1.00 26.52 212 PRO A N 1
ATOM 1694 C CA . PRO A 1 212 ? 28.570 13.029 5.860 1.00 26.52 212 PRO A CA 1
ATOM 1695 C C . PRO A 1 212 ? 28.270 11.530 5.768 1.00 26.52 212 PRO A C 1
ATOM 1697 O O . PRO A 1 212 ? 28.834 10.728 6.510 1.00 26.52 212 PRO A O 1
ATOM 1700 N N . PHE A 1 213 ? 27.342 11.174 4.880 1.00 34.47 213 PHE A N 1
ATOM 1701 C CA . PHE A 1 213 ? 27.141 9.801 4.436 1.00 34.47 213 PHE A CA 1
ATOM 1702 C C . PHE A 1 213 ? 28.475 9.354 3.817 1.00 34.47 213 PHE A C 1
ATOM 1704 O O . PHE A 1 213 ? 29.016 10.029 2.938 1.00 34.47 213 PHE A O 1
ATOM 1711 N N . ASP A 1 214 ? 29.078 8.302 4.368 1.00 31.89 214 ASP A N 1
ATOM 1712 C CA . ASP A 1 214 ? 30.245 7.682 3.753 1.00 31.89 214 ASP A CA 1
ATOM 1713 C C . ASP A 1 214 ? 29.752 6.810 2.595 1.00 31.89 214 ASP A C 1
ATOM 1715 O O . ASP A 1 214 ? 29.337 5.663 2.768 1.00 31.89 214 ASP A O 1
ATOM 1719 N N . ASP A 1 215 ? 29.758 7.406 1.405 1.00 38.84 215 ASP A N 1
ATOM 1720 C CA . ASP A 1 215 ? 29.355 6.787 0.141 1.00 38.84 215 ASP A CA 1
ATOM 1721 C C . ASP A 1 215 ? 30.411 5.801 -0.385 1.00 38.84 215 ASP A C 1
ATOM 1723 O O . ASP A 1 215 ? 30.268 5.279 -1.499 1.00 38.84 215 ASP A O 1
ATOM 1727 N N . THR A 1 216 ? 31.503 5.552 0.352 1.00 25.38 216 THR A N 1
ATOM 1728 C CA . THR A 1 216 ? 32.522 4.611 -0.108 1.00 25.38 216 THR A CA 1
ATOM 1729 C C . THR A 1 216 ? 32.014 3.169 0.007 1.00 25.38 216 THR A C 1
ATOM 1731 O O . THR A 1 216 ? 31.624 2.702 1.082 1.00 25.38 216 THR A O 1
ATOM 1734 N N . PRO A 1 217 ? 32.003 2.402 -1.104 1.00 30.34 217 PRO A N 1
ATOM 1735 C CA . PRO A 1 217 ? 31.668 0.993 -1.044 1.00 30.34 217 PRO A CA 1
ATOM 1736 C C . PRO A 1 217 ? 32.805 0.265 -0.328 1.00 30.34 217 PRO A C 1
ATOM 1738 O O . PRO A 1 217 ? 33.801 -0.111 -0.946 1.00 30.34 217 PRO A O 1
ATOM 1741 N N . SER A 1 218 ? 32.651 0.043 0.976 1.00 31.72 218 SER A N 1
ATOM 1742 C CA . SER A 1 218 ? 33.463 -0.929 1.702 1.00 31.72 218 SER A CA 1
ATOM 1743 C C . SER A 1 218 ? 33.139 -2.317 1.152 1.00 31.72 218 SER A C 1
ATOM 1745 O O . SER A 1 218 ? 32.129 -2.928 1.491 1.00 31.72 218 SER A O 1
ATOM 1747 N N . SER A 1 219 ? 33.955 -2.723 0.177 1.00 28.86 219 SER A N 1
ATOM 1748 C CA . SER A 1 219 ? 34.297 -4.092 -0.210 1.00 28.86 219 SER A CA 1
ATOM 1749 C C . SER A 1 219 ? 33.257 -5.162 0.143 1.00 28.86 219 SER A C 1
ATOM 1751 O O . SER A 1 219 ? 33.410 -5.865 1.133 1.00 28.86 219 SER A O 1
ATOM 1753 N N . ILE A 1 220 ? 32.216 -5.257 -0.687 1.00 30.64 220 ILE A N 1
ATOM 1754 C CA . ILE A 1 220 ? 31.531 -6.450 -1.231 1.00 30.64 220 ILE A CA 1
ATOM 1755 C C . ILE A 1 220 ? 30.167 -5.945 -1.741 1.00 30.64 220 ILE A C 1
ATOM 1757 O O . ILE A 1 220 ? 29.132 -6.062 -1.104 1.00 30.64 220 ILE A O 1
ATOM 1761 N N . LEU A 1 221 ? 30.167 -5.344 -2.932 1.00 33.69 221 LEU A N 1
ATOM 1762 C CA . LEU A 1 221 ? 29.006 -5.368 -3.829 1.00 33.69 221 LEU A CA 1
ATOM 1763 C C . LEU A 1 221 ? 29.414 -6.189 -5.050 1.00 33.69 221 LEU A C 1
ATOM 1765 O O . LEU A 1 221 ? 29.458 -5.725 -6.186 1.00 33.69 221 LEU A O 1
ATOM 1769 N N . ARG A 1 222 ? 29.800 -7.438 -4.779 1.00 31.94 222 ARG A N 1
ATOM 1770 C CA . ARG A 1 222 ? 29.696 -8.503 -5.766 1.00 31.94 222 ARG A CA 1
ATOM 1771 C C . ARG A 1 222 ? 28.325 -9.108 -5.552 1.00 31.94 222 ARG A C 1
ATOM 1773 O O . ARG A 1 222 ? 28.137 -9.937 -4.673 1.00 31.94 222 ARG A O 1
ATOM 1780 N N . THR A 1 223 ? 27.379 -8.695 -6.379 1.00 38.03 223 THR A N 1
ATOM 1781 C CA . THR A 1 223 ? 26.258 -9.557 -6.720 1.00 38.03 223 THR A CA 1
ATOM 1782 C C . THR A 1 223 ? 26.836 -10.928 -7.078 1.00 38.03 223 THR A C 1
ATOM 1784 O O . THR A 1 223 ? 27.668 -11.019 -7.992 1.00 38.03 223 THR A O 1
ATOM 1787 N N . GLY A 1 224 ? 26.423 -11.993 -6.399 1.00 32.94 224 GLY A N 1
ATOM 1788 C CA . GLY A 1 224 ? 26.383 -13.288 -7.064 1.00 32.94 224 GLY A CA 1
ATOM 1789 C C . GLY A 1 224 ? 25.438 -13.117 -8.252 1.00 32.94 224 GLY A C 1
ATOM 1790 O O . GLY A 1 224 ? 24.236 -13.196 -8.076 1.00 32.94 224 GLY A O 1
ATOM 1791 N N . GLN A 1 225 ? 25.992 -12.758 -9.416 1.00 38.19 225 GLN A N 1
ATOM 1792 C CA . GLN A 1 225 ? 25.304 -12.350 -10.653 1.00 38.19 225 GLN A CA 1
ATOM 1793 C C . GLN A 1 225 ? 24.551 -11.005 -10.585 1.00 38.19 225 GLN A C 1
ATOM 1795 O O . GLN A 1 225 ? 23.479 -10.872 -10.007 1.00 38.19 225 GLN A O 1
ATOM 1800 N N . GLY A 1 226 ? 25.126 -9.979 -11.223 1.00 44.84 226 GLY A N 1
ATOM 1801 C CA . GLY A 1 226 ? 24.571 -8.626 -11.290 1.00 44.84 226 GLY A CA 1
ATOM 1802 C C . GLY A 1 226 ? 23.232 -8.584 -12.004 1.00 44.84 226 GLY A C 1
ATOM 1803 O O . GLY A 1 226 ? 23.199 -8.625 -13.234 1.00 44.84 226 GLY A O 1
ATOM 1804 N N . ARG A 1 227 ? 22.133 -8.482 -11.246 1.00 50.03 227 ARG A N 1
ATOM 1805 C CA . ARG A 1 227 ? 20.818 -8.196 -11.823 1.00 50.03 227 ARG A CA 1
ATOM 1806 C C . ARG A 1 227 ? 20.847 -6.785 -12.430 1.00 50.03 227 ARG A C 1
ATOM 1808 O O . ARG A 1 227 ? 21.258 -5.844 -11.748 1.00 50.03 227 ARG A O 1
ATOM 1815 N N . PRO A 1 228 ? 20.469 -6.617 -13.708 1.00 54.97 228 PRO A N 1
ATOM 1816 C CA . PRO A 1 228 ? 20.376 -5.300 -14.318 1.00 54.97 228 PRO A CA 1
ATOM 1817 C C . PRO A 1 228 ? 19.250 -4.516 -13.644 1.00 54.97 228 PRO A C 1
ATOM 1819 O O . PRO A 1 228 ? 18.155 -5.038 -13.452 1.00 54.97 228 PRO A O 1
ATOM 1822 N N . ILE A 1 229 ? 19.521 -3.262 -13.290 1.00 64.06 229 ILE A N 1
ATOM 1823 C CA . ILE A 1 229 ? 18.464 -2.342 -12.888 1.00 64.06 229 ILE A CA 1
ATOM 1824 C C . ILE A 1 229 ? 17.829 -1.812 -14.169 1.00 64.06 229 ILE A C 1
ATOM 1826 O O . ILE A 1 229 ? 18.522 -1.272 -15.030 1.00 64.06 229 ILE A O 1
ATOM 1830 N N . ASN A 1 230 ? 16.514 -1.953 -14.292 1.00 77.25 230 ASN A N 1
ATOM 1831 C CA . ASN A 1 230 ? 15.814 -1.536 -15.499 1.00 77.25 230 ASN A CA 1
ATOM 1832 C C . ASN A 1 230 ? 15.188 -0.162 -15.309 1.00 77.25 230 ASN A C 1
ATOM 1834 O O . ASN A 1 230 ? 14.449 0.063 -14.347 1.00 77.25 230 ASN A O 1
ATOM 1838 N N . GLN A 1 231 ? 15.450 0.741 -16.251 1.00 89.19 231 GLN A N 1
ATOM 1839 C CA . GLN A 1 231 ? 14.637 1.941 -16.415 1.00 89.19 231 GLN A CA 1
ATOM 1840 C C . GLN A 1 231 ? 13.450 1.595 -17.311 1.00 89.19 231 GLN A C 1
ATOM 1842 O O . GLN A 1 231 ? 13.617 1.007 -18.385 1.00 89.19 231 GLN A O 1
ATOM 1847 N N . LEU A 1 232 ? 12.252 1.944 -16.861 1.00 91.56 232 LEU A N 1
ATOM 1848 C CA . LEU A 1 232 ? 11.007 1.643 -17.551 1.00 91.56 232 LEU A CA 1
ATOM 1849 C C . LEU A 1 232 ? 10.216 2.927 -17.763 1.00 91.56 232 LEU A C 1
ATOM 1851 O O . LEU A 1 232 ? 10.123 3.760 -16.863 1.00 91.56 232 LEU A O 1
ATOM 1855 N N . THR A 1 233 ? 9.560 3.026 -18.912 1.00 96.06 233 THR A N 1
ATOM 1856 C CA . THR A 1 233 ? 8.463 3.975 -19.103 1.00 96.06 233 THR A CA 1
ATOM 1857 C C . THR A 1 233 ? 7.158 3.217 -18.892 1.00 96.06 233 THR A C 1
ATOM 1859 O O . THR A 1 233 ? 6.909 2.212 -19.568 1.00 96.06 233 THR A O 1
ATOM 1862 N N . ILE A 1 234 ? 6.313 3.703 -17.986 1.00 97.44 234 ILE A N 1
ATOM 1863 C CA . ILE A 1 234 ? 4.957 3.180 -17.773 1.00 97.44 234 ILE A CA 1
ATOM 1864 C C . ILE A 1 234 ? 3.910 4.190 -18.228 1.00 97.44 234 ILE A C 1
ATOM 1866 O O . ILE A 1 234 ? 4.157 5.391 -18.177 1.00 97.44 234 ILE A O 1
ATOM 1870 N N . GLN A 1 235 ? 2.733 3.703 -18.608 1.00 98.25 235 GLN A N 1
ATOM 1871 C CA . GLN A 1 235 ? 1.502 4.484 -18.705 1.00 98.25 235 GLN A CA 1
ATOM 1872 C C . GLN A 1 235 ? 0.657 4.276 -17.446 1.00 98.25 235 GLN A C 1
ATOM 1874 O O . GLN A 1 235 ? 0.410 3.132 -17.060 1.00 98.25 235 GLN A O 1
ATOM 1879 N N . TYR A 1 236 ? 0.215 5.359 -16.810 1.00 98.06 236 TYR A N 1
ATOM 1880 C CA . TYR A 1 236 ? -0.584 5.309 -15.583 1.00 98.06 236 TYR A CA 1
ATOM 1881 C C . TYR A 1 236 ? -1.527 6.513 -15.463 1.00 98.06 236 TYR A C 1
ATOM 1883 O O . TYR A 1 236 ? -1.371 7.509 -16.173 1.00 98.06 236 TYR A O 1
ATOM 1891 N N . HIS A 1 237 ? -2.499 6.411 -14.556 1.00 97.19 237 HIS A N 1
ATOM 1892 C CA . HIS A 1 237 ? -3.376 7.519 -14.182 1.00 97.19 237 HIS A CA 1
ATOM 1893 C C . HIS A 1 237 ? -2.894 8.134 -12.860 1.00 97.19 237 HIS A C 1
ATOM 1895 O O . HIS A 1 237 ? -2.993 7.457 -11.831 1.00 97.19 237 HIS A O 1
ATOM 1901 N N . PRO A 1 238 ? -2.392 9.383 -12.854 1.00 96.00 238 PRO A N 1
ATOM 1902 C CA . PRO A 1 238 ? -1.967 10.047 -11.628 1.00 96.00 238 PRO A CA 1
ATOM 1903 C C . PRO A 1 238 ? -3.167 10.401 -10.751 1.00 96.00 238 PRO A C 1
ATOM 1905 O O . PRO A 1 238 ? -4.291 10.530 -11.239 1.00 96.00 238 PRO A O 1
ATOM 1908 N N . ILE A 1 239 ? -2.933 10.623 -9.463 1.00 93.31 239 ILE A N 1
ATOM 1909 C CA . ILE A 1 239 ? -3.934 11.193 -8.560 1.00 93.31 239 ILE A CA 1
ATOM 1910 C C . ILE A 1 239 ? -3.814 12.713 -8.567 1.00 93.31 239 ILE A C 1
ATOM 1912 O O . ILE A 1 239 ? -2.777 13.284 -8.233 1.00 93.31 239 ILE A O 1
ATOM 1916 N N . ILE A 1 240 ? -4.908 13.377 -8.927 1.00 91.50 240 ILE A N 1
ATOM 1917 C CA . ILE A 1 240 ? -5.006 14.835 -9.009 1.00 91.50 240 ILE A CA 1
ATOM 1918 C C . ILE A 1 240 ? -6.113 15.355 -8.097 1.00 91.50 240 ILE A C 1
ATOM 1920 O O . ILE A 1 240 ? -7.007 14.612 -7.688 1.00 91.50 240 ILE A O 1
ATOM 1924 N N . LEU A 1 241 ? -6.074 16.656 -7.813 1.00 89.25 241 LEU A N 1
ATOM 1925 C CA . LEU A 1 241 ? -7.199 17.363 -7.218 1.00 89.25 241 LEU A CA 1
ATOM 1926 C C . LEU A 1 241 ? -8.003 18.031 -8.339 1.00 89.25 241 LEU A C 1
ATOM 1928 O O . LEU A 1 241 ? -7.501 18.930 -9.012 1.00 89.25 241 LEU A O 1
ATOM 1932 N N . LYS A 1 242 ? -9.244 17.591 -8.544 1.00 88.50 242 LYS A N 1
ATOM 1933 C CA . LYS A 1 242 ? -10.192 18.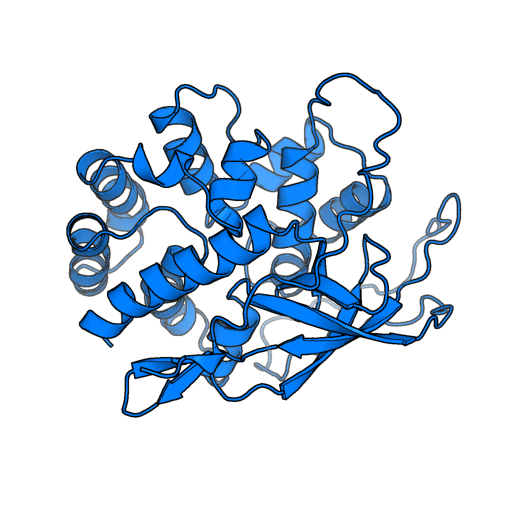168 -9.502 1.00 88.50 242 LYS A CA 1
ATOM 1934 C C . LYS A 1 242 ? -11.414 18.651 -8.732 1.00 88.50 242 LYS A C 1
ATOM 1936 O O . LYS A 1 242 ? -12.021 17.871 -8.008 1.00 88.50 242 LYS A O 1
ATOM 1941 N N . GLU A 1 243 ? -11.741 19.938 -8.857 1.00 89.75 243 GLU A N 1
ATOM 1942 C CA . GLU A 1 243 ? -12.890 20.555 -8.165 1.00 89.75 243 GLU A CA 1
ATOM 1943 C C . GLU A 1 243 ? -12.872 20.306 -6.640 1.00 89.75 243 GLU A C 1
ATOM 1945 O O . GLU A 1 243 ? -13.887 20.015 -6.014 1.00 89.75 243 GLU A O 1
ATOM 1950 N N . GLY A 1 244 ? -11.680 20.370 -6.035 1.00 86.38 244 GLY A N 1
ATOM 1951 C CA . GLY A 1 244 ? -11.499 20.142 -4.598 1.00 86.38 244 GLY A CA 1
ATOM 1952 C C . GLY A 1 244 ? -11.607 18.678 -4.158 1.00 86.38 244 GLY A C 1
ATOM 1953 O O . GLY A 1 244 ? -11.593 18.416 -2.962 1.00 86.38 244 GLY A O 1
ATOM 1954 N N . LYS A 1 245 ? -11.689 17.712 -5.082 1.00 91.00 245 LYS A N 1
ATOM 1955 C CA . LYS A 1 245 ? -11.770 16.274 -4.780 1.00 91.00 245 LYS A CA 1
ATOM 1956 C C . LYS A 1 245 ? -10.647 15.493 -5.456 1.00 91.00 245 LYS A C 1
ATOM 1958 O O . LYS A 1 245 ? -10.177 15.850 -6.533 1.00 91.00 245 LYS A O 1
ATOM 1963 N N . LEU A 1 246 ? -10.212 14.410 -4.822 1.00 93.94 246 LEU A N 1
ATOM 1964 C CA . LEU A 1 246 ? -9.271 13.450 -5.392 1.00 93.94 246 LEU A CA 1
ATOM 1965 C C . LEU A 1 246 ? -9.915 12.749 -6.588 1.00 93.94 246 LEU A C 1
ATOM 1967 O O . LEU A 1 246 ? -11.016 12.202 -6.475 1.00 93.94 246 LEU A O 1
ATOM 1971 N N . ALA A 1 247 ? -9.205 12.714 -7.706 1.00 94.25 247 ALA A N 1
ATOM 1972 C CA . ALA A 1 247 ? -9.621 12.026 -8.918 1.00 94.25 247 ALA A CA 1
ATOM 1973 C C . ALA A 1 247 ? -8.416 11.377 -9.607 1.00 94.25 247 ALA A C 1
ATOM 1975 O O . ALA A 1 247 ? -7.278 11.806 -9.426 1.00 94.25 247 ALA A O 1
ATOM 1976 N N . PHE A 1 248 ? -8.681 10.356 -10.421 1.00 96.19 248 PHE A N 1
ATOM 1977 C CA . PHE A 1 248 ? -7.707 9.892 -11.403 1.00 96.19 248 PHE A CA 1
ATOM 1978 C C . PHE A 1 248 ? -7.608 10.934 -12.520 1.00 96.19 248 PHE A C 1
ATOM 1980 O O . PHE A 1 248 ? -8.631 11.362 -13.059 1.00 96.19 248 PHE A O 1
ATOM 1987 N N . GLY A 1 249 ? -6.390 11.360 -12.831 1.00 95.19 249 GLY A N 1
ATOM 1988 C CA . GLY A 1 249 ? -6.089 12.236 -13.952 1.00 95.19 249 GLY A CA 1
ATOM 1989 C C . GLY A 1 249 ? -6.057 11.487 -15.281 1.00 95.19 249 GLY A C 1
ATOM 1990 O O . GLY A 1 249 ? -6.218 10.265 -15.346 1.00 95.19 249 GLY A O 1
ATOM 1991 N N . GLU A 1 250 ? -5.822 12.242 -16.349 1.00 96.50 250 GLU A N 1
ATOM 1992 C CA . GLU A 1 250 ? -5.651 11.694 -17.693 1.00 96.50 250 GLU A CA 1
ATOM 1993 C C . GLU A 1 250 ? -4.459 10.732 -17.763 1.00 96.50 250 GLU A C 1
ATOM 1995 O O . GLU A 1 250 ? -3.481 10.868 -17.020 1.00 96.50 250 GLU A O 1
ATOM 2000 N N . LEU A 1 251 ? -4.548 9.750 -18.663 1.00 97.56 251 LEU A N 1
ATOM 2001 C CA . LEU A 1 251 ? -3.477 8.779 -18.870 1.00 97.56 251 LEU A CA 1
ATOM 2002 C C . LEU A 1 251 ? -2.196 9.505 -19.304 1.00 97.56 251 LEU A C 1
ATOM 2004 O O . LEU A 1 251 ? -2.194 10.260 -20.275 1.00 97.56 251 LEU A O 1
ATOM 2008 N N . THR A 1 252 ? -1.095 9.245 -18.608 1.00 97.12 252 THR A N 1
ATOM 2009 C CA . THR A 1 252 ? 0.207 9.858 -18.897 1.00 97.12 252 THR A CA 1
ATOM 2010 C C . THR A 1 252 ? 1.335 8.849 -18.736 1.00 97.12 252 THR A C 1
ATOM 2012 O O . THR A 1 252 ? 1.116 7.719 -18.294 1.00 97.12 252 THR A O 1
ATOM 2015 N N . THR A 1 253 ? 2.553 9.244 -19.100 1.00 96.81 253 THR A N 1
ATOM 2016 C CA . THR A 1 253 ? 3.753 8.421 -18.944 1.00 96.81 253 THR A CA 1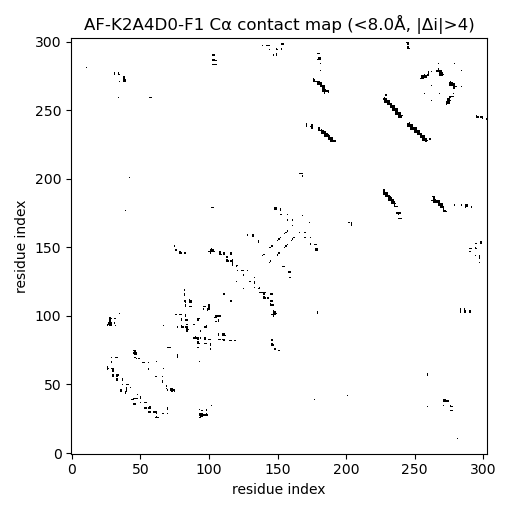
ATOM 2017 C C . THR A 1 253 ? 4.624 8.866 -17.778 1.00 96.81 253 THR A C 1
ATOM 2019 O O . THR A 1 253 ? 4.773 10.063 -17.535 1.00 96.81 253 THR A O 1
ATOM 2022 N N . LYS A 1 254 ? 5.267 7.909 -17.105 1.00 93.75 254 LYS A N 1
ATOM 2023 C CA . LYS A 1 254 ? 6.253 8.157 -16.043 1.00 93.75 254 LYS A CA 1
ATOM 2024 C C . LYS A 1 254 ? 7.451 7.236 -16.215 1.00 93.75 254 LYS A C 1
ATOM 2026 O O . LYS A 1 254 ? 7.288 6.059 -16.532 1.00 93.75 254 LYS A O 1
ATOM 2031 N N . GLU A 1 255 ? 8.642 7.776 -15.992 1.00 95.00 255 GLU A N 1
ATOM 2032 C CA . GLU A 1 255 ? 9.850 6.965 -15.862 1.00 95.00 255 GLU A CA 1
ATOM 2033 C C . GLU A 1 255 ? 9.912 6.392 -14.445 1.00 95.00 255 GLU A C 1
ATOM 2035 O O . GLU A 1 255 ? 9.756 7.119 -13.459 1.00 95.00 255 GLU A O 1
ATOM 2040 N N . VAL A 1 256 ? 10.133 5.087 -14.349 1.00 93.38 256 VAL A N 1
ATOM 2041 C CA . VAL A 1 256 ? 10.272 4.354 -13.090 1.00 93.38 256 VAL A CA 1
ATOM 2042 C C . VAL A 1 256 ? 11.466 3.416 -13.162 1.00 93.38 256 VAL A C 1
ATOM 2044 O O . VAL A 1 256 ? 11.968 3.083 -14.237 1.00 93.38 256 VAL A O 1
ATOM 2047 N N . ILE A 1 257 ? 11.929 2.987 -11.997 1.00 91.25 257 ILE A N 1
ATOM 2048 C CA . ILE A 1 257 ? 13.024 2.032 -11.869 1.00 91.25 257 ILE A CA 1
ATOM 2049 C C . ILE A 1 257 ? 12.456 0.705 -11.383 1.00 91.25 257 ILE A C 1
ATOM 2051 O O . ILE A 1 257 ? 11.585 0.678 -10.517 1.00 91.25 257 ILE A O 1
ATOM 2055 N N . SER A 1 258 ? 12.973 -0.399 -11.909 1.00 88.19 258 SER A N 1
ATOM 2056 C CA . SER A 1 258 ? 12.730 -1.726 -11.357 1.00 88.19 258 SER A CA 1
ATOM 2057 C C . SER A 1 258 ? 14.023 -2.296 -10.792 1.00 88.19 258 SER A C 1
ATOM 2059 O O . SER A 1 258 ? 14.938 -2.635 -11.545 1.00 88.19 258 SER A O 1
ATOM 2061 N N . LEU A 1 259 ? 14.107 -2.342 -9.459 1.00 87.50 259 LEU A N 1
ATOM 2062 C CA . LEU A 1 259 ? 15.294 -2.799 -8.728 1.00 87.50 259 LEU A CA 1
ATOM 2063 C C . LEU A 1 259 ? 15.292 -4.307 -8.463 1.00 87.50 259 LEU A C 1
ATOM 2065 O O . LEU A 1 259 ? 16.355 -4.918 -8.411 1.00 87.50 259 LEU A O 1
ATOM 2069 N N . PHE A 1 260 ? 14.108 -4.894 -8.272 1.00 86.25 260 PHE A N 1
ATOM 2070 C CA . PHE A 1 260 ? 13.974 -6.253 -7.738 1.00 86.25 260 PHE A CA 1
ATOM 2071 C C . PHE A 1 260 ? 13.392 -7.254 -8.739 1.00 86.25 260 PHE A C 1
ATOM 2073 O O . PHE A 1 260 ? 13.610 -8.453 -8.596 1.00 86.25 260 PHE A O 1
ATOM 2080 N N . ILE A 1 261 ? 12.671 -6.773 -9.756 1.00 88.19 261 ILE A N 1
ATOM 2081 C CA . ILE A 1 261 ? 11.989 -7.598 -10.764 1.00 88.19 261 ILE A CA 1
ATOM 2082 C C . ILE A 1 261 ? 12.278 -7.091 -12.184 1.00 88.19 261 ILE A C 1
ATOM 2084 O O . ILE A 1 261 ? 12.823 -5.999 -12.369 1.00 88.19 261 ILE A O 1
ATOM 2088 N N . ASN A 1 262 ? 11.941 -7.883 -13.202 1.00 89.19 262 ASN A N 1
ATOM 2089 C CA . ASN A 1 262 ? 12.261 -7.593 -14.603 1.00 89.19 262 ASN A CA 1
ATOM 2090 C C . ASN A 1 262 ? 11.002 -7.646 -15.491 1.00 89.19 262 ASN A C 1
ATOM 2092 O O . ASN A 1 262 ? 10.894 -8.547 -16.330 1.00 89.19 262 ASN A O 1
ATOM 2096 N N . PRO A 1 263 ? 10.061 -6.701 -15.304 1.00 90.88 263 PRO A N 1
ATOM 2097 C CA . PRO A 1 263 ? 8.821 -6.679 -16.065 1.00 90.88 263 PRO A CA 1
ATOM 2098 C C . PRO A 1 263 ? 9.092 -6.361 -17.537 1.00 90.88 263 PRO A C 1
ATOM 2100 O O . PRO A 1 263 ? 10.034 -5.641 -17.895 1.00 90.88 263 PRO A O 1
ATOM 2103 N N . LYS A 1 264 ? 8.244 -6.896 -18.406 1.00 92.19 264 LYS A N 1
ATOM 2104 C CA . LYS A 1 264 ? 8.312 -6.744 -19.860 1.00 92.19 264 LYS A CA 1
ATOM 2105 C C . LYS A 1 264 ? 7.316 -5.690 -20.328 1.00 92.19 264 LYS A C 1
ATOM 2107 O O . LYS A 1 264 ? 6.417 -5.278 -19.603 1.00 92.19 264 LYS A O 1
ATOM 2112 N N . VAL A 1 265 ? 7.480 -5.255 -21.576 1.00 95.06 265 VAL A N 1
ATOM 2113 C CA . VAL A 1 265 ? 6.467 -4.434 -22.252 1.00 95.06 265 VAL A CA 1
ATOM 2114 C C . VAL A 1 265 ? 5.118 -5.158 -22.203 1.00 95.06 265 VAL A C 1
ATOM 2116 O O . VAL A 1 265 ? 5.068 -6.374 -22.375 1.00 95.06 265 VAL A O 1
ATOM 2119 N N . ASP A 1 266 ? 4.063 -4.381 -21.964 1.00 95.94 266 ASP A N 1
ATOM 2120 C CA . ASP A 1 266 ? 2.670 -4.782 -21.744 1.00 95.94 266 ASP A CA 1
ATOM 2121 C C . ASP A 1 266 ? 2.341 -5.413 -20.381 1.00 95.94 266 ASP A C 1
ATOM 2123 O O . ASP A 1 266 ? 1.154 -5.564 -20.076 1.00 95.94 266 ASP A O 1
ATOM 2127 N N . ASP A 1 267 ? 3.328 -5.685 -19.520 1.00 96.31 267 ASP A N 1
ATOM 2128 C CA . ASP A 1 267 ? 3.045 -6.104 -18.145 1.00 96.31 267 ASP A CA 1
ATOM 2129 C C . ASP A 1 267 ? 2.433 -4.944 -17.340 1.00 96.31 267 ASP A C 1
ATOM 2131 O O . ASP A 1 267 ? 2.779 -3.766 -17.513 1.00 96.31 267 ASP A O 1
ATOM 2135 N N . TYR A 1 268 ? 1.511 -5.281 -16.437 1.00 98.25 268 TYR A N 1
ATOM 2136 C CA . TYR A 1 268 ? 1.002 -4.351 -15.433 1.00 98.25 268 TYR A CA 1
ATOM 2137 C C . TYR A 1 268 ? 1.813 -4.495 -14.156 1.00 98.25 268 TYR A C 1
ATOM 2139 O O . TYR A 1 268 ? 2.033 -5.601 -13.674 1.00 98.25 268 TYR A O 1
ATOM 2147 N N . VAL A 1 269 ? 2.218 -3.369 -13.583 1.00 98.19 269 VAL A N 1
ATOM 2148 C CA . VAL A 1 269 ? 3.027 -3.321 -12.367 1.00 98.19 269 VAL A CA 1
ATOM 2149 C C . VAL A 1 269 ? 2.430 -2.369 -11.344 1.00 98.19 269 VAL A C 1
ATOM 2151 O O . VAL A 1 269 ? 1.759 -1.401 -11.702 1.00 98.19 269 VAL A O 1
ATOM 2154 N N . SER A 1 270 ? 2.694 -2.620 -10.067 1.00 98.44 270 SER A N 1
ATOM 2155 C CA . SER A 1 270 ? 2.441 -1.658 -8.991 1.00 98.44 270 SER A CA 1
ATOM 2156 C C . SER A 1 270 ? 3.651 -0.749 -8.796 1.00 98.44 270 SER A C 1
ATOM 2158 O O . SER A 1 270 ? 4.785 -1.242 -8.746 1.00 98.44 270 SER A O 1
ATOM 2160 N N . ILE A 1 271 ? 3.415 0.546 -8.605 1.00 97.50 271 ILE A N 1
ATOM 2161 C CA . ILE A 1 271 ? 4.473 1.527 -8.346 1.00 97.50 271 ILE A CA 1
ATOM 2162 C C . ILE A 1 271 ? 4.341 2.200 -6.983 1.00 97.50 271 ILE A C 1
ATOM 2164 O O . ILE A 1 271 ? 3.234 2.473 -6.526 1.00 97.50 271 ILE A O 1
ATOM 2168 N N . HIS A 1 272 ? 5.487 2.506 -6.372 1.00 96.50 272 HIS A N 1
ATOM 2169 C CA . HIS A 1 272 ? 5.588 3.267 -5.128 1.00 96.50 272 HIS A CA 1
ATOM 2170 C C . HIS A 1 272 ? 6.867 4.114 -5.148 1.00 96.50 272 HIS A C 1
ATOM 2172 O O . HIS A 1 272 ? 7.964 3.579 -5.320 1.00 96.50 272 HIS A O 1
ATOM 2178 N N . TRP A 1 273 ? 6.746 5.440 -5.021 1.00 93.94 273 TRP A N 1
ATOM 2179 C CA . TRP A 1 273 ? 7.881 6.381 -5.054 1.00 93.94 273 TRP A CA 1
ATOM 2180 C C . TRP A 1 273 ? 8.830 6.204 -6.256 1.00 93.94 273 TRP A C 1
ATOM 2182 O O . TRP A 1 273 ? 10.052 6.272 -6.130 1.00 93.94 273 TRP A O 1
ATOM 2192 N N . GLY A 1 274 ? 8.265 5.962 -7.445 1.00 91.88 274 GLY A N 1
ATOM 2193 C CA . GLY A 1 274 ? 9.032 5.799 -8.688 1.00 91.88 274 GLY A CA 1
ATOM 2194 C C . GLY A 1 274 ? 9.761 4.456 -8.825 1.00 91.88 274 GLY A C 1
ATOM 2195 O O . GLY A 1 274 ? 10.506 4.271 -9.787 1.00 91.88 274 GLY A O 1
ATOM 2196 N N . ASN A 1 275 ? 9.539 3.520 -7.901 1.00 94.25 275 ASN A N 1
ATOM 2197 C CA . ASN A 1 275 ? 10.031 2.151 -7.979 1.00 94.25 275 ASN A CA 1
ATOM 2198 C C . ASN A 1 275 ? 8.891 1.179 -8.317 1.00 94.25 275 ASN A C 1
ATOM 2200 O O . ASN A 1 275 ? 7.777 1.319 -7.810 1.00 94.25 275 ASN A O 1
ATOM 2204 N N . VAL A 1 276 ? 9.187 0.173 -9.135 1.00 95.81 276 VAL A N 1
ATOM 2205 C CA . VAL A 1 276 ? 8.321 -0.985 -9.372 1.00 95.81 276 VAL A CA 1
ATOM 2206 C C . VAL A 1 276 ? 8.415 -1.943 -8.185 1.00 95.81 276 VAL A C 1
ATOM 2208 O O . VAL A 1 276 ? 9.501 -2.421 -7.850 1.00 95.81 276 VAL A O 1
ATOM 2211 N N . CYS A 1 277 ? 7.277 -2.228 -7.554 1.00 95.44 277 CYS A N 1
ATOM 2212 C CA . CYS A 1 277 ? 7.212 -3.114 -6.389 1.00 95.44 277 CYS A CA 1
ATOM 2213 C C . CYS A 1 277 ? 6.934 -4.571 -6.770 1.00 95.44 277 CYS A C 1
ATOM 2215 O O . CYS A 1 277 ? 7.580 -5.464 -6.226 1.00 95.44 277 CYS A O 1
ATOM 2217 N N . ASP A 1 278 ? 5.998 -4.804 -7.692 1.00 95.25 278 ASP A N 1
ATOM 2218 C CA . ASP A 1 278 ? 5.585 -6.141 -8.118 1.00 95.25 278 ASP A CA 1
ATOM 2219 C C . ASP A 1 278 ? 4.891 -6.121 -9.492 1.00 95.25 278 ASP A C 1
ATOM 2221 O O . ASP A 1 278 ? 4.386 -5.077 -9.929 1.00 95.25 278 ASP A O 1
ATOM 2225 N N . GLU A 1 279 ? 4.855 -7.278 -10.153 1.00 96.31 279 GLU A N 1
ATOM 2226 C CA . GLU A 1 279 ? 4.017 -7.528 -11.333 1.00 96.31 279 GLU A CA 1
ATOM 2227 C C . GLU A 1 279 ? 2.597 -7.897 -10.883 1.00 96.31 279 GLU A C 1
ATOM 2229 O O . GLU A 1 279 ? 2.394 -8.718 -9.991 1.00 96.31 279 GLU A O 1
ATOM 2234 N N . LEU A 1 280 ? 1.584 -7.282 -11.493 1.00 97.12 280 LEU A N 1
ATOM 2235 C CA . LEU A 1 280 ? 0.189 -7.439 -11.096 1.00 97.12 280 LEU A CA 1
ATOM 2236 C C . LEU A 1 280 ? -0.518 -8.474 -11.966 1.00 97.12 280 LEU A C 1
ATOM 2238 O O . LEU A 1 280 ? -0.669 -8.314 -13.178 1.00 97.12 280 LEU A O 1
ATOM 2242 N N . THR A 1 281 ? -1.092 -9.486 -11.319 1.00 96.62 281 THR A N 1
ATOM 2243 C CA . THR A 1 281 ? -2.105 -10.334 -11.961 1.00 96.62 281 THR A CA 1
ATOM 2244 C C . THR A 1 281 ? -3.366 -9.526 -12.291 1.00 96.62 281 THR A C 1
ATOM 2246 O O . THR A 1 281 ? -3.655 -8.508 -11.662 1.00 96.62 281 THR A O 1
ATOM 2249 N N . ALA A 1 282 ? -4.206 -10.024 -13.206 1.00 96.75 282 ALA A N 1
ATOM 2250 C CA . ALA A 1 282 ? -5.492 -9.389 -13.529 1.00 96.75 282 ALA A CA 1
ATOM 2251 C C . ALA A 1 282 ? -6.385 -9.167 -12.287 1.00 96.75 282 ALA A C 1
ATOM 2253 O O . ALA A 1 282 ? -7.058 -8.142 -12.166 1.00 96.75 282 ALA A O 1
ATOM 2254 N N . ARG A 1 283 ? -6.358 -10.115 -11.337 1.00 97.88 283 ARG A N 1
ATOM 2255 C CA . ARG A 1 283 ? -7.068 -10.019 -10.051 1.00 97.88 283 ARG A CA 1
ATOM 2256 C C . ARG A 1 283 ? -6.521 -8.874 -9.199 1.00 97.88 283 ARG A C 1
ATOM 2258 O O . ARG A 1 283 ? -7.302 -8.074 -8.693 1.00 97.88 283 ARG A O 1
ATOM 2265 N N . GLN A 1 284 ? -5.200 -8.798 -9.043 1.00 98.31 284 GLN A N 1
ATOM 2266 C CA . GLN A 1 284 ? -4.546 -7.770 -8.230 1.00 98.31 284 GLN A CA 1
ATOM 2267 C C . GLN A 1 284 ? -4.689 -6.380 -8.850 1.00 98.31 284 GLN A C 1
ATOM 2269 O O . GLN A 1 2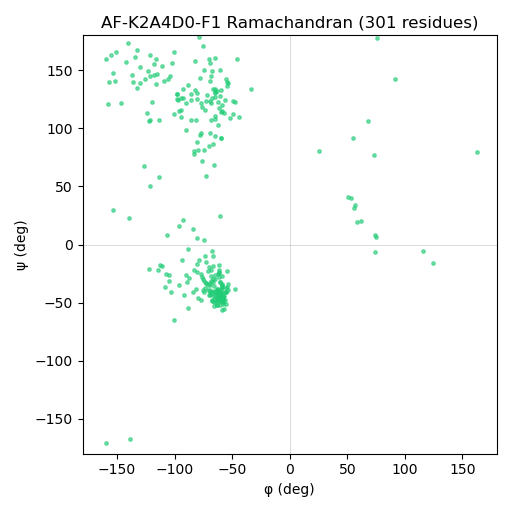84 ? -5.004 -5.442 -8.130 1.00 98.31 284 GLN A O 1
ATOM 2274 N N . LEU A 1 285 ? -4.559 -6.254 -10.175 1.00 98.31 285 LEU A N 1
ATOM 2275 C CA . LEU A 1 285 ? -4.813 -5.005 -10.896 1.00 98.31 285 LEU A CA 1
ATOM 2276 C C . LEU A 1 285 ? -6.224 -4.477 -10.605 1.00 98.31 285 LEU A C 1
ATOM 2278 O O . LEU A 1 285 ? -6.388 -3.331 -10.185 1.00 98.31 285 LEU A O 1
ATOM 2282 N N . LYS A 1 286 ? -7.237 -5.338 -10.764 1.00 97.88 286 LYS A N 1
ATOM 2283 C CA . LYS A 1 286 ? -8.631 -4.988 -10.475 1.00 97.88 286 LYS A CA 1
ATOM 2284 C C . LYS A 1 286 ? -8.822 -4.596 -9.009 1.00 97.88 286 LYS A C 1
ATOM 2286 O O . LYS A 1 286 ? -9.479 -3.596 -8.726 1.00 97.88 286 LYS A O 1
ATOM 2291 N N . ASN A 1 287 ? -8.255 -5.363 -8.079 1.00 98.31 287 ASN A N 1
ATOM 2292 C CA . ASN A 1 287 ? -8.360 -5.067 -6.653 1.00 98.31 287 ASN A CA 1
ATOM 2293 C C . ASN A 1 287 ? -7.712 -3.729 -6.295 1.00 98.31 287 ASN A C 1
ATOM 2295 O O . ASN A 1 287 ? -8.359 -2.929 -5.625 1.00 98.31 287 ASN A O 1
ATOM 2299 N N . LEU A 1 288 ? -6.499 -3.463 -6.784 1.00 98.44 288 LEU A N 1
ATOM 2300 C CA . LEU A 1 288 ? -5.783 -2.217 -6.525 1.00 98.44 288 LEU A CA 1
ATOM 2301 C C . LEU A 1 288 ? -6.597 -1.009 -6.991 1.00 98.44 288 LEU A C 1
ATOM 2303 O O . LEU A 1 288 ? -6.768 -0.046 -6.248 1.00 98.44 288 LEU A O 1
ATOM 2307 N N . GLN A 1 289 ? -7.166 -1.081 -8.196 1.00 97.62 289 GLN A N 1
ATOM 2308 C CA . GLN A 1 289 ? -8.031 -0.024 -8.723 1.00 97.62 289 GLN A CA 1
ATOM 2309 C C . GLN A 1 289 ? -9.282 0.177 -7.857 1.00 97.62 289 GLN A C 1
ATOM 2311 O O . GLN A 1 289 ? -9.627 1.314 -7.527 1.00 97.62 289 GLN A O 1
ATOM 2316 N N . ILE A 1 290 ? -9.947 -0.914 -7.455 1.00 98.00 290 ILE A N 1
ATOM 2317 C CA . ILE A 1 290 ? -11.153 -0.865 -6.617 1.00 98.00 290 ILE A CA 1
ATOM 2318 C C . ILE A 1 290 ? -10.842 -0.266 -5.246 1.00 98.00 290 ILE A C 1
ATOM 2320 O O . ILE A 1 290 ? -11.523 0.666 -4.825 1.00 98.00 290 ILE A O 1
ATOM 2324 N N . TRP A 1 291 ? -9.828 -0.773 -4.547 1.00 98.38 291 TRP A N 1
ATOM 2325 C CA . TRP A 1 291 ? -9.523 -0.366 -3.176 1.00 98.38 291 TRP A CA 1
ATOM 2326 C C . TRP A 1 291 ? -8.913 1.029 -3.093 1.00 98.38 291 TRP A C 1
ATOM 2328 O O . TRP A 1 291 ? -9.215 1.758 -2.143 1.00 98.38 291 TRP A O 1
ATOM 2338 N N . THR A 1 292 ? -8.126 1.442 -4.089 1.00 98.00 292 THR A N 1
ATOM 2339 C CA . THR A 1 292 ? -7.658 2.828 -4.186 1.00 98.00 292 THR A CA 1
ATOM 2340 C C . THR A 1 292 ? -8.827 3.776 -4.428 1.00 98.00 292 THR A C 1
ATOM 2342 O O . THR A 1 292 ? -8.996 4.719 -3.654 1.00 98.00 292 THR A O 1
ATOM 2345 N N . LYS A 1 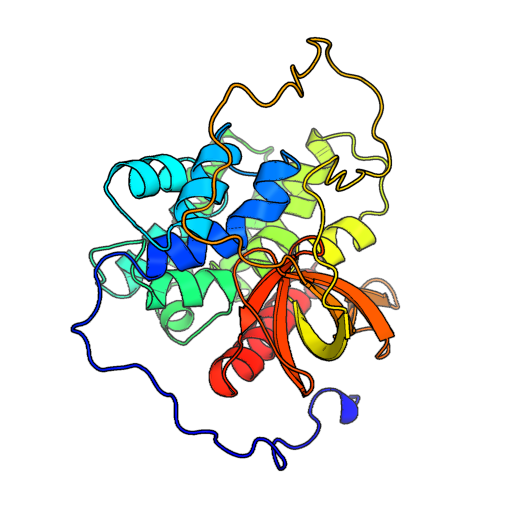293 ? -9.706 3.486 -5.399 1.00 98.06 293 LYS A N 1
ATOM 2346 C CA . LYS A 1 293 ? -10.909 4.298 -5.645 1.00 98.06 293 LYS A CA 1
ATOM 2347 C C . LYS A 1 293 ? -11.826 4.363 -4.418 1.00 98.06 293 LYS A C 1
ATOM 2349 O O . LYS A 1 293 ? -12.278 5.443 -4.053 1.00 98.06 293 LYS A O 1
ATOM 2354 N N . TYR A 1 294 ? -12.054 3.230 -3.757 1.00 98.31 294 TYR A N 1
ATOM 2355 C CA . TYR A 1 294 ? -12.892 3.131 -2.561 1.00 98.31 294 TYR A CA 1
ATOM 2356 C C . TYR A 1 294 ? -12.432 4.079 -1.446 1.00 98.31 294 TYR A C 1
ATOM 2358 O O . TYR A 1 294 ? -13.230 4.825 -0.879 1.00 98.31 294 TYR A O 1
ATOM 2366 N N . HIS A 1 295 ? -11.130 4.098 -1.152 1.00 98.12 295 HIS A N 1
ATOM 2367 C CA . HIS A 1 295 ? -10.592 4.982 -0.119 1.00 98.12 295 HIS A CA 1
ATOM 2368 C C . HIS A 1 295 ? -10.502 6.444 -0.575 1.00 98.12 295 HIS A C 1
ATOM 2370 O O . HIS A 1 295 ? -10.691 7.333 0.251 1.00 98.12 295 HIS A O 1
ATOM 2376 N N . MET A 1 296 ? -10.307 6.715 -1.871 1.00 97.12 296 MET A N 1
ATOM 2377 C CA . MET A 1 296 ? -10.443 8.074 -2.412 1.00 97.12 296 MET A CA 1
ATOM 2378 C C . MET A 1 296 ? -11.861 8.620 -2.215 1.00 97.12 296 MET A C 1
ATOM 2380 O O . MET A 1 296 ? -12.013 9.765 -1.801 1.00 97.12 296 MET A O 1
ATOM 2384 N N . GLU A 1 297 ? -12.900 7.816 -2.458 1.00 97.50 297 GLU A N 1
ATOM 2385 C CA . GLU A 1 297 ? -14.297 8.220 -2.249 1.00 97.50 297 GLU A CA 1
ATOM 2386 C C . GLU A 1 297 ? -14.595 8.539 -0.779 1.00 97.50 297 GLU A C 1
ATOM 2388 O O . GLU A 1 297 ? -15.303 9.505 -0.499 1.00 97.50 297 GLU A O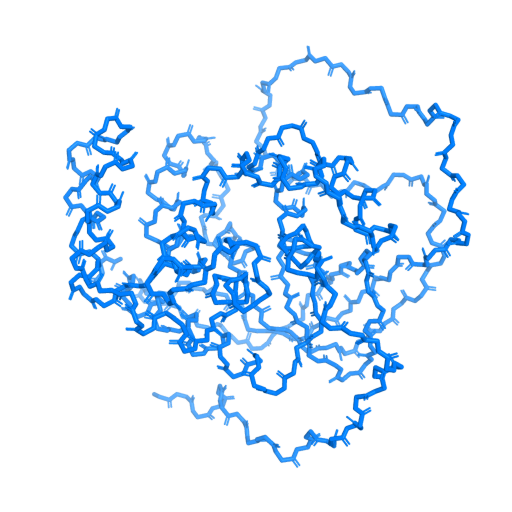 1
ATOM 2393 N N . ILE A 1 298 ? -14.027 7.780 0.163 1.00 96.56 298 ILE A N 1
ATOM 2394 C CA . ILE A 1 298 ? -14.147 8.062 1.602 1.00 96.56 298 ILE A CA 1
ATOM 2395 C C . ILE A 1 298 ? -13.414 9.357 1.968 1.00 96.56 298 ILE A C 1
ATOM 2397 O O . ILE A 1 298 ? -13.999 10.227 2.615 1.00 96.56 298 ILE A O 1
ATOM 2401 N N . ALA A 1 299 ? -12.166 9.527 1.526 1.00 93.38 299 ALA A N 1
ATOM 2402 C CA . ALA A 1 299 ? -11.395 10.743 1.781 1.00 93.38 299 ALA A CA 1
ATOM 2403 C C . ALA A 1 299 ? -12.113 11.987 1.222 1.00 93.38 299 ALA A C 1
ATOM 2405 O O . ALA A 1 299 ? -12.266 12.994 1.920 1.00 93.38 299 ALA A O 1
ATOM 2406 N N . ASN A 1 300 ? -12.670 11.875 0.012 1.00 93.88 300 ASN A N 1
ATOM 2407 C CA . ASN A 1 300 ? -13.439 12.917 -0.670 1.00 93.88 300 ASN A CA 1
ATOM 2408 C C . ASN A 1 300 ? -14.706 13.364 0.064 1.00 93.88 300 ASN A C 1
ATOM 2410 O O . ASN A 1 300 ? -15.208 14.444 -0.232 1.00 93.88 300 ASN A O 1
ATOM 2414 N N . ARG A 1 301 ? -15.234 12.606 1.029 1.00 92.81 301 ARG A N 1
ATOM 2415 C CA . ARG A 1 301 ? -16.356 13.079 1.868 1.00 92.81 301 ARG A CA 1
ATOM 2416 C C . ARG A 1 301 ? -15.939 14.178 2.834 1.00 92.81 301 ARG A C 1
ATOM 2418 O O . ARG A 1 301 ? -16.788 14.899 3.341 1.00 92.81 301 ARG A O 1
ATOM 2425 N N . THR A 1 302 ? -14.640 14.280 3.091 1.00 84.69 302 THR A N 1
ATOM 2426 C CA . THR A 1 302 ? -14.092 15.148 4.129 1.00 84.69 302 THR A CA 1
ATOM 2427 C C . THR A 1 302 ? -13.089 16.175 3.601 1.00 84.69 302 THR A C 1
ATOM 2429 O O . THR A 1 302 ? -12.886 17.180 4.269 1.00 84.69 302 THR A O 1
ATOM 2432 N N . ILE A 1 303 ? -12.484 15.957 2.422 1.00 79.06 303 ILE A N 1
ATOM 2433 C CA . ILE A 1 303 ? -11.650 16.961 1.724 1.00 79.06 303 ILE A CA 1
ATOM 2434 C C . ILE A 1 303 ? -12.497 18.148 1.267 1.00 79.06 303 ILE A C 1
ATOM 2436 O O . ILE A 1 303 ? -13.605 17.897 0.731 1.00 79.06 303 ILE A O 1
#

Foldseek 3Di:
DDCVVCDDPPPPPPDDDPDPDDDPDDFPLLLLLLLQVQQVVVVVNFFDPDSVVSLVCLQVVDDDVVSVVRSCRRLLQQLQLVQLCVLVVHPDSSPNVSSLCAQQRDCSQVSRALVSVLVSCCVSPVVPDDPVLNVQLNCLSVLPDTNHQLLSLLNPCLRPPCVPPVDPDDSQVVSQQARWWKWAWADKDQDQDPPDDPPPDDPDDDDDDDDDDPPDPPDDPPDPDDDTKIWTKTWGFTWDQDPNATDTHDIDIDIAIESRDDDDHGWMFIHHNRYTSDTDDPVSNVSNSVNNVVSSVSSRVPD

Solvent-accessible surface area (backbone atoms only — not comparable to full-atom values): 17720 Å² total; per-residue (Å²): 135,74,72,73,86,63,65,78,83,84,78,71,75,83,69,80,80,84,67,81,87,71,74,90,60,86,38,57,14,48,43,53,47,38,44,58,48,39,48,44,26,65,69,69,74,42,56,53,100,45,46,64,59,46,48,52,34,46,72,69,73,52,58,54,70,68,55,52,59,55,55,58,46,19,73,86,53,39,62,37,22,46,48,40,12,57,51,67,74,40,90,52,39,50,36,46,70,34,35,39,22,28,66,38,35,52,75,59,51,73,55,47,46,46,64,63,51,32,52,49,52,47,69,69,35,64,87,75,51,54,72,70,57,46,68,62,51,57,54,38,27,79,74,63,57,52,71,30,47,48,37,45,49,63,62,42,37,61,65,62,43,50,71,70,64,72,61,87,63,60,66,54,61,54,48,43,35,67,34,68,43,66,28,34,28,72,40,77,41,87,46,82,68,70,96,71,79,91,73,82,72,74,83,82,80,84,86,86,78,95,70,86,78,79,82,69,82,80,86,77,90,72,56,91,69,77,76,64,47,32,45,31,36,26,41,33,57,48,55,38,79,54,97,72,27,71,38,76,43,72,82,42,76,46,76,32,38,21,79,72,59,86,83,51,71,72,38,40,28,34,35,34,61,54,28,48,45,48,78,43,51,76,68,46,49,52,29,28,55,51,47,43,50,52,38,40,57,56,43,43,75,73,91

Radius of gyration: 19.39 Å; Cα contacts (8 Å, |Δi|>4): 444; chains: 1; bounding box: 53×49×47 Å

Sequence (303 aa):
MNAEILQPLNKIQSRPFNFAHGRPNSGQGSLLFAKYAFAPNKLRYCGPDGNRDIFDYCVAEESDKGLIELLKGFEGAFPYLQLIAKANKIKDPFDEKVVEAYWIGNDLLKNVTTKDFHEQLKNRFSKKLSPNLMKWILPKPAEGAKPHHSFHVLDVYTKTGLIRSGIKTNVMETVDNCLILPGRVVKTKNEKLKTKNYNLKPKTIDNLTNQPFDDTPSSILRTGQGRPINQLTIQYHPIILKEGKLAFGELTTKEVISLFINPKVDDYVSIHWGNVCDELTARQLKNLQIWTKYHMEIANRTI

Nearest PDB structures (foldseek):
  8w0e-assembly1_6  TM=2.236E-01  e=5.783E-02  Homo sapiens
  6ray-assembly1_6  TM=3.129E-01  e=5.151E+00  Drosophila melanogaster
  6yff-assembly1_AA  TM=3.042E-01  e=9.637E+00  Beihai levi-like virus 21

Secondary structure (DSSP, 8-state):
--GGGG--STT--------------TTHHHHHHHHHHHHHHHTTSSS-S-HHHHHHHHHHT---HHHHHHHHT-TTTHHHHHHHHHHTT-S-TT-HHHHHHHHT--GGGGGS-HHHHHHHHHHHHTTTS-HHHHHHHTTHHHHT--S-HHHIIIIIIHHHTTTTS---S-HHHHHHHHS-EEEEEEEEE-----SS----PPP---------------S----SS-PPPEEEEEEE--EEEETTEEEE---EEEEEEESS--PPTT-EEEEETTEEEEEPPHHHHHHHHHHHHHHHHHHTTT-

Mean predicted aligned error: 10.19 Å

pLDDT: mean 79.36, std 25.08, range [24.94, 98.88]